Protein AF-A0A967QMT5-F1 (afdb_monomer_lite)

Sequence (184 aa):
MEERAAMAARLGLSAEMVEELREAVLNERARINAEPPLGTRKSAKTHPMVGVLMPDAAKEAWQALADRVHMDPRALLRGAIHEYLLDRVEPERLDDRWVVGGYVYHKPKTSGSRGRNKHLRNGNFWTAVSRGARDALNARAEGKGITRHTLLIGLMNDVLSGRRVVRRPITRWAMYADSRRYLS

Structure (mmCIF, N/CA/C/O backbone):
data_AF-A0A967QMT5-F1
#
_entry.id   AF-A0A967QMT5-F1
#
loop_
_atom_site.group_PDB
_atom_site.id
_atom_site.type_symbol
_atom_site.label_atom_id
_atom_site.label_alt_id
_atom_site.label_comp_id
_atom_site.label_asym_id
_atom_site.label_entity_id
_atom_site.label_seq_id
_atom_site.pdbx_PDB_ins_code
_atom_site.Cartn_x
_atom_site.Cartn_y
_atom_site.Cartn_z
_atom_site.occupancy
_atom_site.B_iso_or_equiv
_atom_site.auth_seq_id
_atom_site.auth_comp_id
_atom_site.auth_asym_id
_atom_site.auth_atom_id
_atom_site.pdbx_PDB_model_num
ATOM 1 N N . MET A 1 1 ? 7.416 -32.780 -20.725 1.00 50.94 1 MET A N 1
ATOM 2 C CA . MET A 1 1 ? 6.183 -32.955 -21.529 1.00 50.94 1 MET A CA 1
ATOM 3 C C . MET A 1 1 ? 5.045 -33.565 -20.71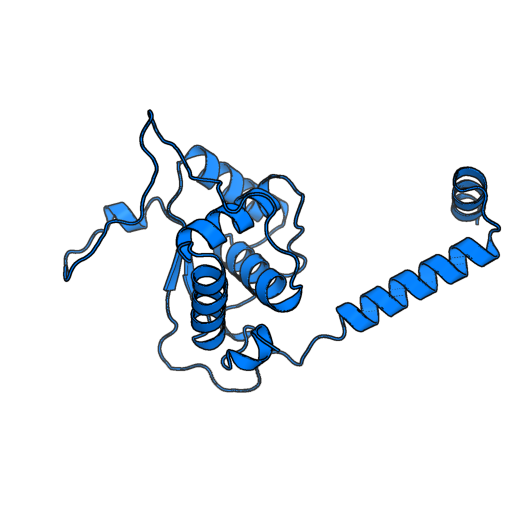4 1.00 50.94 1 MET A C 1
ATOM 5 O O . MET A 1 1 ? 3.913 -33.152 -20.919 1.00 50.94 1 MET A O 1
ATOM 9 N N . GLU A 1 2 ? 5.322 -34.453 -19.752 1.00 54.03 2 GLU A N 1
ATOM 10 C CA . GLU A 1 2 ? 4.294 -35.110 -18.916 1.00 54.03 2 GLU A CA 1
ATOM 11 C C . GLU A 1 2 ? 3.427 -34.151 -18.077 1.00 54.03 2 GLU A C 1
ATOM 13 O O . GLU A 1 2 ? 2.211 -34.314 -18.041 1.00 54.03 2 GLU A O 1
ATOM 18 N N . GLU A 1 3 ? 3.994 -33.082 -17.503 1.00 63.72 3 GLU A N 1
ATOM 19 C CA . GLU A 1 3 ? 3.214 -32.063 -16.767 1.00 63.72 3 GLU A CA 1
ATOM 20 C C . GLU A 1 3 ? 2.146 -31.358 -17.627 1.00 63.72 3 GLU A C 1
ATOM 22 O O . GLU A 1 3 ? 1.109 -30.937 -17.115 1.00 63.72 3 GLU A O 1
ATOM 27 N N . ARG A 1 4 ? 2.376 -31.234 -18.942 1.00 59.94 4 ARG A N 1
ATOM 28 C CA . ARG A 1 4 ? 1.497 -30.481 -19.856 1.00 59.94 4 ARG A CA 1
ATOM 29 C C . ARG A 1 4 ? 0.280 -31.297 -20.267 1.00 59.94 4 ARG A C 1
ATOM 31 O O . ARG A 1 4 ? -0.837 -30.792 -20.225 1.00 59.94 4 ARG A O 1
ATOM 38 N N . ALA A 1 5 ? 0.496 -32.570 -20.593 1.00 61.03 5 ALA A N 1
ATOM 39 C CA . ALA A 1 5 ? -0.581 -33.507 -20.895 1.00 61.03 5 ALA A CA 1
ATOM 40 C C . ALA A 1 5 ? -1.476 -33.740 -19.666 1.00 61.03 5 ALA A C 1
ATOM 42 O O . ALA A 1 5 ? -2.697 -33.770 -19.791 1.00 61.03 5 ALA A O 1
ATOM 43 N N . ALA A 1 6 ? -0.880 -33.805 -18.469 1.00 68.31 6 ALA A N 1
ATOM 44 C CA . ALA A 1 6 ? -1.620 -33.921 -17.217 1.00 68.31 6 ALA A CA 1
ATOM 45 C C . ALA A 1 6 ? -2.486 -32.680 -16.926 1.00 68.31 6 ALA A C 1
ATOM 47 O O . ALA A 1 6 ? -3.644 -32.812 -16.534 1.00 68.31 6 ALA A O 1
ATOM 48 N N . MET A 1 7 ? -1.958 -31.471 -17.152 1.00 60.00 7 MET A N 1
ATOM 49 C CA . MET A 1 7 ? -2.708 -30.222 -16.968 1.00 60.00 7 MET A CA 1
ATOM 50 C C . MET A 1 7 ? -3.841 -30.064 -17.994 1.00 60.00 7 MET A C 1
ATOM 52 O O . MET A 1 7 ? -4.943 -29.668 -17.620 1.00 60.00 7 MET A O 1
ATOM 56 N N . ALA A 1 8 ? -3.590 -30.423 -19.255 1.00 63.62 8 ALA A N 1
ATOM 57 C CA . ALA A 1 8 ? -4.582 -30.422 -20.328 1.00 63.62 8 ALA A CA 1
ATOM 58 C C . ALA A 1 8 ? -5.738 -31.393 -20.036 1.00 63.62 8 ALA A C 1
ATOM 60 O O . ALA A 1 8 ? -6.902 -30.990 -20.040 1.00 63.62 8 ALA A O 1
ATOM 61 N N . ALA A 1 9 ? -5.417 -32.631 -19.643 1.00 68.94 9 ALA A N 1
ATOM 62 C CA . ALA A 1 9 ? -6.404 -33.636 -19.251 1.00 68.94 9 ALA A CA 1
ATOM 63 C C . ALA A 1 9 ? -7.243 -33.195 -18.039 1.00 68.94 9 ALA A C 1
ATOM 65 O O . ALA A 1 9 ? -8.453 -33.407 -18.013 1.00 68.94 9 ALA A O 1
ATOM 66 N N . ARG A 1 10 ? -6.629 -32.524 -17.055 1.00 72.31 10 ARG A N 1
ATOM 67 C CA . ARG A 1 10 ? -7.329 -32.031 -15.856 1.00 72.31 10 ARG A CA 1
ATOM 68 C C . ARG A 1 10 ? -8.295 -30.878 -16.143 1.00 72.31 10 ARG A C 1
ATOM 70 O O . ARG A 1 10 ? -9.221 -30.661 -15.370 1.00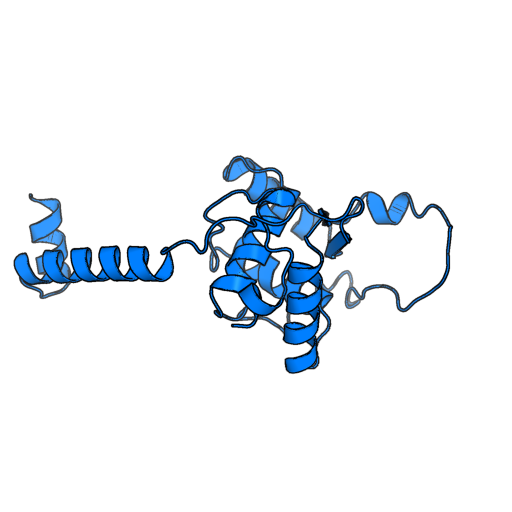 72.31 10 ARG A O 1
ATOM 77 N N . LEU A 1 11 ? -8.054 -30.124 -17.213 1.00 70.56 11 LEU A N 1
ATOM 78 C CA . LEU A 1 11 ? -8.866 -28.976 -17.622 1.00 70.56 11 LEU A CA 1
ATOM 79 C C . LEU A 1 11 ? -9.839 -29.308 -18.764 1.00 70.56 11 LEU A C 1
ATOM 81 O O . LEU A 1 11 ? -10.624 -28.446 -19.145 1.00 70.56 11 LEU A O 1
ATOM 85 N N . GLY A 1 12 ? -9.804 -30.535 -19.301 1.00 80.12 12 GLY A N 1
ATOM 86 C CA . GLY A 1 12 ? -10.610 -30.932 -20.459 1.00 80.12 12 GLY A CA 1
ATOM 87 C C . GLY A 1 12 ? -10.220 -30.205 -21.750 1.00 80.12 12 GLY A C 1
ATOM 88 O O . GLY A 1 12 ? -11.055 -30.033 -22.631 1.00 80.12 12 GLY A O 1
ATOM 89 N N . LEU A 1 13 ? -8.971 -29.743 -21.847 1.00 78.81 13 LEU A N 1
ATOM 90 C CA . LEU A 1 13 ? -8.455 -28.967 -22.975 1.00 78.81 13 LEU A CA 1
ATOM 91 C C . LEU A 1 13 ? -7.445 -29.791 -23.775 1.00 78.81 13 LEU A C 1
ATOM 93 O O . LEU A 1 13 ? -6.816 -30.707 -23.243 1.00 78.81 13 LEU A O 1
ATOM 97 N N . SER A 1 14 ? -7.255 -29.451 -25.050 1.00 80.62 14 SER A N 1
ATOM 98 C CA . SER A 1 14 ? -6.147 -30.002 -25.832 1.00 80.62 14 SER A CA 1
ATOM 99 C C . SER A 1 14 ? -4.812 -29.411 -25.358 1.00 80.62 14 SER A C 1
ATOM 101 O O . SER A 1 14 ? -4.757 -28.310 -24.804 1.00 80.62 14 SER A O 1
ATOM 103 N N . ALA A 1 15 ? -3.711 -30.136 -25.573 1.00 74.56 15 ALA A N 1
ATOM 104 C CA . ALA A 1 15 ? -2.377 -29.652 -25.208 1.00 74.56 15 ALA A CA 1
ATOM 105 C C . ALA A 1 15 ? -2.006 -28.349 -25.944 1.00 74.56 15 ALA A C 1
ATOM 107 O O . ALA A 1 15 ? -1.354 -27.489 -25.356 1.00 74.56 15 ALA A O 1
ATOM 108 N N . GLU A 1 16 ? -2.473 -28.180 -27.185 1.00 77.69 16 GLU A N 1
ATOM 109 C CA . GLU A 1 16 ? -2.312 -26.945 -27.964 1.00 77.69 16 GLU A CA 1
ATOM 110 C C . GLU A 1 16 ? -3.080 -25.770 -27.344 1.00 77.69 16 GLU A C 1
ATOM 112 O O . GLU A 1 16 ? -2.499 -24.707 -27.148 1.00 77.69 16 GLU A O 1
ATOM 117 N N . MET A 1 17 ? -4.334 -25.968 -26.913 1.00 72.75 17 MET A N 1
ATOM 118 C CA . MET A 1 17 ? -5.112 -24.912 -26.245 1.00 72.75 17 MET A CA 1
ATOM 119 C C . MET A 1 17 ? -4.487 -24.466 -24.919 1.00 72.75 17 MET A C 1
ATOM 121 O O . MET A 1 17 ? -4.613 -23.305 -24.535 1.00 72.75 17 MET A O 1
ATOM 125 N N . VAL A 1 18 ? -3.819 -25.371 -24.195 1.00 75.38 18 VAL A N 1
ATOM 126 C CA . VAL A 1 18 ? -3.099 -25.010 -22.964 1.00 75.38 18 VAL A CA 1
ATOM 127 C C . VAL A 1 18 ? -1.897 -24.115 -23.267 1.00 75.38 18 VAL A C 1
ATOM 129 O O . VAL A 1 18 ? -1.633 -23.198 -22.488 1.00 75.38 18 VAL A O 1
ATOM 132 N N . GLU A 1 19 ? -1.192 -24.338 -24.378 1.00 75.62 19 GLU A N 1
ATOM 133 C CA . GLU A 1 19 ? -0.100 -23.454 -24.802 1.00 75.62 19 GLU A CA 1
ATOM 134 C C . GLU A 1 19 ? -0.625 -22.105 -25.293 1.00 75.62 19 GLU A C 1
ATOM 136 O O . GLU A 1 19 ? -0.125 -21.081 -24.838 1.00 75.62 19 GLU A O 1
ATOM 141 N N . GLU A 1 20 ? -1.693 -22.074 -26.093 1.00 75.81 20 GLU A N 1
ATOM 142 C CA . GLU A 1 20 ? -2.330 -20.814 -26.505 1.00 75.81 20 GLU A CA 1
ATOM 143 C C . GLU A 1 20 ? -2.825 -20.005 -25.301 1.00 75.81 20 GLU A C 1
ATOM 145 O O . GLU A 1 20 ? -2.585 -18.803 -25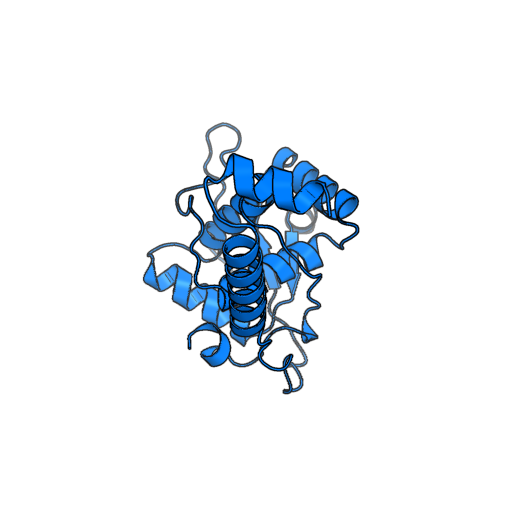.216 1.00 75.81 20 GLU A O 1
ATOM 150 N N . LEU A 1 21 ? -3.462 -20.650 -24.317 1.00 72.56 21 LEU A N 1
ATOM 151 C CA . LEU A 1 21 ? -3.880 -19.994 -23.076 1.00 72.56 21 LEU A CA 1
ATOM 152 C C . LEU A 1 21 ? -2.687 -19.512 -22.260 1.00 72.56 21 LEU A C 1
ATOM 154 O O . LEU A 1 21 ? -2.743 -18.438 -21.666 1.00 72.56 21 LEU A O 1
ATOM 158 N N . ARG A 1 22 ? -1.601 -20.283 -22.206 1.00 75.25 22 ARG A N 1
ATOM 159 C CA . ARG A 1 22 ? -0.385 -19.885 -21.497 1.00 75.25 22 ARG A CA 1
ATOM 160 C C . ARG A 1 22 ? 0.263 -18.684 -22.168 1.00 75.25 22 ARG A C 1
ATOM 162 O O . ARG A 1 22 ? 0.663 -17.759 -21.468 1.00 75.25 22 ARG A O 1
ATOM 169 N N . GLU A 1 23 ? 0.351 -18.685 -23.489 1.00 73.50 23 GLU A N 1
ATOM 170 C CA . GLU A 1 23 ? 0.921 -17.607 -24.285 1.00 73.50 23 GLU A CA 1
ATOM 171 C C . GLU A 1 23 ? 0.030 -16.363 -24.238 1.00 73.50 23 GLU A C 1
ATOM 173 O O . GLU A 1 23 ? 0.533 -15.268 -24.010 1.00 73.50 23 GLU A O 1
ATOM 178 N N . ALA A 1 24 ? -1.294 -16.520 -24.289 1.00 70.44 24 ALA A N 1
ATOM 179 C CA . ALA A 1 24 ? -2.257 -15.449 -24.059 1.00 70.44 24 ALA A CA 1
ATOM 180 C C . ALA A 1 24 ? -2.158 -14.890 -22.635 1.00 70.44 24 ALA A C 1
ATOM 182 O O . ALA A 1 24 ? -2.151 -13.679 -22.461 1.00 70.44 24 ALA A O 1
ATOM 183 N N . VAL A 1 25 ? -2.004 -15.731 -21.608 1.00 68.31 25 VAL A N 1
ATOM 184 C CA . VAL A 1 25 ? -1.788 -15.285 -20.222 1.00 68.31 25 VAL A CA 1
ATOM 185 C C . VAL A 1 25 ? -0.431 -14.606 -20.068 1.00 68.31 25 VAL A C 1
ATOM 187 O O . VAL A 1 25 ? -0.334 -13.633 -19.328 1.00 68.31 25 VAL A O 1
ATOM 190 N N . LEU A 1 26 ? 0.623 -15.079 -20.733 1.00 66.56 26 LEU A N 1
ATOM 191 C CA . LEU A 1 26 ? 1.946 -14.452 -20.715 1.00 66.56 26 LEU A CA 1
ATOM 192 C C . LEU A 1 26 ? 1.951 -13.123 -21.465 1.00 66.56 26 LEU A C 1
ATOM 194 O O . LEU A 1 26 ? 2.535 -12.174 -20.956 1.00 66.56 26 LEU A O 1
ATOM 198 N N . ASN A 1 27 ? 1.265 -13.028 -22.601 1.00 60.09 27 ASN A N 1
ATOM 199 C CA . ASN A 1 27 ? 1.109 -11.807 -23.386 1.00 60.09 27 ASN A CA 1
ATOM 200 C C . ASN A 1 27 ? 0.193 -10.808 -22.689 1.00 60.09 27 ASN A C 1
ATOM 202 O O . ASN A 1 27 ? 0.521 -9.630 -22.627 1.00 60.09 27 ASN A O 1
ATOM 206 N N . GLU A 1 28 ? -0.900 -11.259 -22.081 1.00 50.38 28 GLU A N 1
ATOM 207 C CA . GLU A 1 28 ? -1.769 -10.419 -21.261 1.00 50.38 28 GLU A CA 1
ATOM 208 C C . GLU A 1 28 ? -1.021 -9.956 -20.010 1.00 50.38 28 GLU A C 1
ATOM 210 O O . GLU A 1 28 ? -1.052 -8.777 -19.671 1.00 50.38 28 GLU A O 1
ATOM 215 N N . ARG A 1 29 ? -0.233 -10.833 -19.375 1.00 51.62 29 ARG A N 1
ATOM 216 C CA . ARG A 1 29 ? 0.704 -10.438 -18.316 1.00 51.62 29 ARG A CA 1
ATOM 217 C C . ARG A 1 29 ? 1.762 -9.480 -18.836 1.00 51.62 29 ARG A C 1
ATOM 219 O O . ARG A 1 29 ? 2.093 -8.572 -18.101 1.00 51.62 29 ARG A O 1
ATOM 226 N N . ALA A 1 30 ? 2.302 -9.637 -20.036 1.00 52.59 30 ALA A N 1
ATOM 227 C CA . ALA A 1 30 ? 3.302 -8.734 -20.605 1.00 52.59 30 ALA A CA 1
ATOM 228 C C . ALA A 1 30 ? 2.696 -7.391 -21.029 1.00 52.59 30 ALA A C 1
ATOM 230 O O . ALA A 1 30 ? 3.388 -6.384 -20.989 1.00 52.59 30 ALA A O 1
ATOM 231 N N . ARG A 1 31 ? 1.406 -7.359 -21.378 1.00 55.06 31 ARG A N 1
ATOM 232 C CA . ARG A 1 31 ? 0.628 -6.159 -21.701 1.00 55.06 31 ARG A CA 1
ATOM 233 C C . ARG A 1 31 ? 0.216 -5.402 -20.441 1.00 55.06 31 ARG A C 1
ATOM 235 O O . ARG A 1 31 ? 0.373 -4.190 -20.379 1.00 55.06 31 ARG A O 1
ATOM 242 N N . ILE A 1 32 ? -0.250 -6.112 -19.414 1.00 49.62 32 ILE A N 1
ATOM 243 C CA . ILE A 1 32 ? -0.548 -5.558 -18.083 1.00 49.62 32 ILE A CA 1
ATOM 244 C C . ILE A 1 32 ? 0.752 -5.142 -17.374 1.00 49.62 32 ILE A C 1
ATOM 246 O O . ILE A 1 32 ? 0.809 -4.091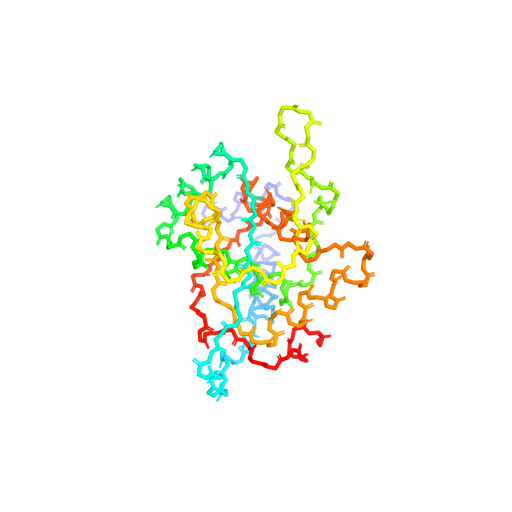 -16.743 1.00 49.62 32 ILE A O 1
ATOM 250 N N . ASN A 1 33 ? 1.821 -5.931 -17.519 1.00 43.41 33 ASN A N 1
ATOM 251 C CA . ASN A 1 33 ? 3.178 -5.604 -17.075 1.00 43.41 33 ASN A CA 1
ATOM 252 C C . ASN A 1 33 ? 3.978 -4.874 -18.165 1.00 43.41 33 ASN A C 1
ATOM 254 O O . ASN A 1 33 ? 5.209 -4.887 -18.092 1.00 43.41 33 ASN A O 1
ATOM 258 N N . ALA A 1 34 ? 3.338 -4.252 -19.166 1.00 46.78 34 ALA A N 1
ATOM 259 C CA . ALA A 1 34 ? 4.023 -3.308 -20.040 1.00 46.78 34 ALA A CA 1
ATOM 260 C C . ALA A 1 34 ? 4.313 -2.099 -19.156 1.00 46.78 34 ALA A C 1
ATOM 262 O O . ALA A 1 34 ? 3.512 -1.173 -19.042 1.00 46.78 34 ALA A O 1
ATOM 263 N N . GLU A 1 35 ? 5.402 -2.216 -18.397 1.00 47.28 35 GLU A N 1
ATOM 264 C CA . GLU A 1 35 ? 5.744 -1.329 -17.306 1.00 47.28 35 GLU A CA 1
ATOM 265 C C . GLU A 1 35 ? 5.789 0.083 -17.875 1.00 47.28 35 GLU A C 1
ATOM 267 O O . GLU A 1 35 ? 6.624 0.367 -18.742 1.00 47.28 35 GLU A O 1
ATOM 272 N N . PRO A 1 36 ? 4.915 0.999 -17.421 1.00 48.53 36 PRO A N 1
ATOM 273 C CA . PRO A 1 36 ? 5.150 2.387 -17.735 1.00 48.53 36 PRO A CA 1
ATOM 274 C C . PRO A 1 36 ? 6.569 2.710 -17.213 1.00 48.53 36 PRO A C 1
ATOM 276 O O . PRO A 1 36 ? 6.985 2.176 -16.176 1.00 48.53 36 PRO A O 1
ATOM 279 N N . PRO A 1 37 ? 7.360 3.517 -17.937 1.00 50.31 37 PRO A N 1
ATOM 280 C CA . PRO A 1 37 ? 8.764 3.714 -17.602 1.00 50.31 37 PRO A CA 1
ATOM 281 C C . PRO A 1 37 ? 8.874 4.339 -16.214 1.00 50.31 37 PRO A C 1
ATOM 283 O O . PRO A 1 37 ? 8.304 5.411 -16.011 1.00 50.31 37 PRO A O 1
ATOM 286 N N . LEU A 1 38 ? 9.605 3.688 -15.297 1.00 55.25 38 LEU A N 1
ATOM 287 C CA . LEU A 1 38 ? 9.883 4.161 -13.934 1.00 55.25 38 LEU A CA 1
ATOM 288 C C . LEU A 1 38 ? 10.193 5.668 -13.926 1.00 55.25 38 LEU A C 1
ATOM 290 O O . LEU A 1 38 ? 10.876 6.178 -14.814 1.00 55.25 38 LEU A O 1
ATOM 294 N N . GLY A 1 39 ? 9.648 6.389 -12.940 1.00 54.91 39 GLY A N 1
ATOM 295 C CA . GLY A 1 39 ? 9.563 7.855 -12.935 1.00 54.91 39 GLY A CA 1
ATOM 296 C C . GLY A 1 39 ? 10.816 8.589 -13.444 1.00 54.91 39 GLY A C 1
ATOM 297 O O . GLY A 1 39 ? 11.859 8.579 -12.805 1.00 54.91 39 GLY A O 1
ATOM 298 N N . THR A 1 40 ? 10.684 9.304 -14.566 1.00 48.00 40 THR A N 1
ATOM 299 C CA . THR A 1 40 ? 11.774 10.047 -15.233 1.00 48.00 40 THR A CA 1
ATOM 300 C C . THR A 1 40 ? 11.971 11.481 -14.727 1.00 48.00 40 THR A C 1
ATOM 302 O O . THR A 1 40 ? 12.891 12.175 -15.158 1.00 48.00 40 THR A O 1
ATOM 305 N N . ARG A 1 41 ? 11.132 11.969 -13.803 1.00 51.00 41 ARG A N 1
ATOM 306 C CA . ARG A 1 41 ? 11.256 13.324 -13.237 1.00 51.00 41 ARG A CA 1
ATOM 307 C C . ARG A 1 41 ? 11.874 13.280 -11.844 1.00 51.00 41 ARG A C 1
ATOM 309 O O . ARG A 1 41 ? 11.316 12.655 -10.944 1.00 51.00 41 ARG A O 1
ATOM 316 N N . LYS A 1 42 ? 12.999 13.995 -11.677 1.00 43.94 42 LYS A N 1
ATOM 317 C CA . LYS A 1 42 ? 13.678 14.233 -10.390 1.00 43.94 42 LYS A CA 1
ATOM 318 C C . LYS A 1 42 ? 12.639 14.545 -9.312 1.00 43.94 42 LYS A C 1
ATOM 320 O O . LYS A 1 42 ? 11.861 15.490 -9.455 1.00 43.94 42 LYS A O 1
ATOM 325 N N . SER A 1 43 ? 12.607 13.734 -8.257 1.00 47.75 43 SER A N 1
ATOM 326 C CA . SER A 1 43 ? 11.675 13.961 -7.158 1.00 47.75 43 SER A CA 1
ATOM 327 C C . SER A 1 43 ? 12.008 15.284 -6.447 1.00 47.75 43 SER A C 1
ATOM 329 O O . SER A 1 43 ? 13.149 15.755 -6.453 1.00 47.75 43 SER A O 1
ATOM 331 N N . ALA A 1 44 ? 10.998 15.897 -5.831 1.00 55.47 44 ALA A N 1
ATOM 332 C CA . ALA A 1 44 ? 11.197 17.043 -4.955 1.00 55.47 44 ALA A CA 1
ATOM 333 C C . ALA A 1 44 ? 12.160 16.691 -3.800 1.00 55.47 44 ALA A C 1
ATOM 335 O O . ALA A 1 44 ? 12.133 15.575 -3.285 1.00 55.47 44 ALA A O 1
ATOM 336 N N . LYS A 1 45 ? 12.951 17.669 -3.322 1.00 57.94 45 LYS A N 1
ATOM 337 C CA . LYS A 1 45 ? 13.883 17.500 -2.180 1.00 57.94 45 LYS A CA 1
ATOM 338 C C . LYS A 1 45 ? 13.210 16.925 -0.918 1.00 57.94 45 LYS A C 1
ATOM 340 O O . LYS A 1 45 ? 13.892 16.369 -0.062 1.00 57.94 45 LYS A O 1
ATOM 345 N N . THR A 1 46 ? 11.886 17.041 -0.800 1.00 67.25 46 THR A N 1
ATOM 346 C CA . THR A 1 46 ? 11.082 16.484 0.290 1.00 67.25 46 THR A CA 1
ATOM 347 C C . THR A 1 46 ? 9.978 15.570 -0.248 1.00 67.25 46 THR A C 1
ATOM 349 O O . THR A 1 46 ? 9.148 15.960 -1.069 1.00 67.25 46 THR A O 1
ATOM 352 N N . HIS A 1 47 ? 9.953 14.332 0.248 1.00 75.75 47 HIS A N 1
ATOM 353 C CA . HIS A 1 47 ? 8.902 13.363 -0.048 1.00 75.75 47 HIS A CA 1
ATOM 354 C C . HIS A 1 47 ? 7.829 13.386 1.044 1.00 75.75 47 HIS A C 1
ATOM 356 O O . HIS A 1 47 ? 8.178 13.347 2.228 1.00 75.75 47 HIS A O 1
ATOM 362 N N . PRO A 1 48 ? 6.530 13.412 0.695 1.00 82.81 48 PRO A N 1
ATOM 363 C CA . PRO A 1 48 ? 5.490 13.230 1.690 1.00 82.81 48 PRO A CA 1
ATOM 364 C C . PRO A 1 48 ? 5.560 11.836 2.323 1.00 82.81 48 PRO A C 1
ATOM 366 O O . PRO A 1 48 ? 5.771 10.829 1.646 1.00 82.81 48 PRO A O 1
ATOM 369 N N . MET A 1 49 ? 5.314 11.790 3.630 1.00 84.12 49 MET A N 1
ATOM 370 C CA . MET A 1 49 ? 5.148 10.544 4.370 1.00 84.12 49 MET A CA 1
ATOM 371 C C . MET A 1 49 ? 3.677 10.130 4.354 1.00 84.12 49 MET A C 1
ATOM 373 O O . MET A 1 49 ? 2.791 10.918 4.699 1.00 84.12 49 MET A O 1
ATOM 377 N N . VAL A 1 50 ? 3.422 8.880 3.992 1.00 83.81 50 VAL A N 1
ATOM 378 C CA . VAL A 1 50 ? 2.133 8.213 4.196 1.00 83.81 50 VAL A CA 1
ATOM 379 C C . VAL A 1 50 ? 2.352 7.032 5.121 1.00 83.81 50 VAL A C 1
ATOM 381 O O . VAL A 1 50 ? 3.439 6.463 5.157 1.00 83.81 50 VAL A O 1
ATOM 384 N N . GLY A 1 51 ? 1.350 6.687 5.911 1.00 78.75 51 GLY A N 1
ATOM 385 C CA . GLY A 1 51 ? 1.499 5.601 6.855 1.00 78.75 51 GLY A CA 1
ATOM 386 C C . GLY A 1 51 ? 0.177 5.124 7.402 1.00 78.75 51 GLY A C 1
ATOM 387 O O . GLY A 1 51 ? -0.834 5.840 7.371 1.00 78.75 51 GLY A O 1
ATOM 388 N N . VAL A 1 52 ? 0.236 3.897 7.893 1.00 78.50 52 VAL A N 1
ATOM 389 C CA . VAL A 1 52 ? -0.854 3.226 8.579 1.00 78.50 52 VAL A CA 1
ATOM 390 C C . VAL A 1 52 ? -0.454 3.077 10.029 1.00 78.50 52 VAL A C 1
ATOM 392 O O . VAL A 1 52 ? 0.697 2.795 10.369 1.00 78.50 52 VAL A O 1
ATOM 395 N N . LEU A 1 53 ? -1.435 3.340 10.867 1.00 76.69 53 LEU A N 1
ATOM 396 C CA . LEU A 1 53 ? -1.360 3.116 12.284 1.00 76.69 53 LEU A CA 1
ATOM 397 C C . LEU A 1 53 ? -2.021 1.764 12.521 1.00 76.69 53 LEU A C 1
ATOM 399 O O . LEU A 1 53 ? -3.074 1.506 11.934 1.00 76.69 53 LEU A O 1
ATOM 403 N N . MET A 1 54 ? -1.382 0.896 13.294 1.00 77.50 54 MET A N 1
ATOM 404 C CA . MET A 1 54 ? -1.802 -0.500 13.382 1.00 77.50 54 MET A CA 1
ATOM 405 C C . MET A 1 54 ? -1.581 -1.086 14.778 1.00 77.50 54 MET A C 1
ATOM 407 O O . MET A 1 54 ? -0.701 -0.607 15.494 1.00 77.50 54 MET A O 1
ATOM 411 N N . PRO A 1 55 ? -2.360 -2.115 15.157 1.00 76.94 55 PRO A N 1
ATOM 412 C CA . PRO A 1 55 ? -2.109 -2.910 16.355 1.00 76.94 55 PRO A CA 1
ATOM 413 C C . PRO A 1 55 ? -0.784 -3.672 16.252 1.00 76.94 55 PRO A C 1
ATOM 415 O O . PRO A 1 55 ? -0.351 -4.015 15.148 1.00 76.94 55 PRO A O 1
ATOM 418 N N . ASP A 1 56 ? -0.191 -4.018 17.396 1.00 78.19 56 ASP A N 1
ATOM 419 C CA . ASP A 1 56 ? 1.090 -4.736 17.441 1.00 78.19 56 ASP A CA 1
ATOM 420 C C . ASP A 1 56 ? 1.031 -6.085 16.708 1.00 78.19 56 ASP A C 1
ATOM 422 O O . ASP A 1 56 ? 1.913 -6.374 15.909 1.00 78.19 56 ASP A O 1
ATOM 426 N N . ALA A 1 57 ? -0.064 -6.842 16.836 1.00 80.38 57 ALA A N 1
ATOM 427 C CA . ALA A 1 57 ? -0.237 -8.103 16.107 1.00 80.38 57 ALA A CA 1
ATOM 428 C C . ALA A 1 57 ? -0.193 -7.926 14.573 1.00 80.38 57 ALA A C 1
ATOM 430 O O . ALA A 1 57 ? 0.446 -8.701 13.862 1.00 80.38 57 ALA A O 1
ATOM 431 N N . ALA A 1 58 ? -0.833 -6.878 14.042 1.00 82.19 58 ALA A N 1
ATOM 432 C CA . ALA A 1 58 ? -0.802 -6.585 12.606 1.00 82.19 58 ALA A CA 1
ATOM 433 C C . ALA A 1 58 ? 0.584 -6.098 12.157 1.00 82.19 58 ALA A C 1
ATOM 435 O O . ALA A 1 58 ? 1.032 -6.400 11.050 1.00 82.19 58 ALA A O 1
ATOM 436 N N . LYS A 1 59 ? 1.280 -5.364 13.029 1.00 82.19 59 LYS A N 1
ATOM 437 C CA . LYS A 1 59 ? 2.650 -4.904 12.803 1.00 82.19 59 LYS A CA 1
ATOM 438 C C . LYS A 1 59 ? 3.627 -6.072 12.736 1.00 82.19 59 LYS A C 1
ATOM 440 O O . LYS A 1 59 ? 4.437 -6.118 11.814 1.00 82.19 59 LYS A O 1
ATOM 445 N N . GLU A 1 60 ? 3.545 -6.995 13.686 1.00 86.56 60 GLU A N 1
ATOM 446 C CA . GLU A 1 60 ? 4.353 -8.213 13.725 1.00 86.56 60 GLU A CA 1
ATOM 447 C C . GLU A 1 60 ? 4.090 -9.077 12.496 1.00 86.56 60 GLU A C 1
ATOM 449 O O . GLU A 1 60 ? 5.036 -9.487 11.830 1.00 86.56 60 GLU A O 1
ATOM 454 N N . ALA A 1 61 ? 2.822 -9.257 12.113 1.00 88.31 61 ALA A N 1
ATOM 455 C CA . ALA A 1 61 ? 2.462 -9.971 10.891 1.00 88.31 61 ALA A CA 1
ATOM 456 C C . ALA A 1 61 ? 3.029 -9.299 9.629 1.00 88.31 61 ALA A C 1
ATOM 458 O O . ALA A 1 61 ? 3.536 -9.979 8.735 1.00 88.31 61 ALA A O 1
ATOM 459 N N . TRP A 1 62 ? 2.985 -7.964 9.555 1.00 90.31 62 TRP A N 1
ATOM 460 C CA . TRP A 1 62 ? 3.556 -7.217 8.433 1.00 90.31 62 TRP A CA 1
ATOM 461 C C . TRP A 1 62 ? 5.073 -7.353 8.369 1.00 90.31 62 TRP A C 1
ATOM 463 O O . TRP A 1 62 ? 5.626 -7.562 7.291 1.00 90.31 62 TRP A O 1
ATOM 473 N N . GLN A 1 63 ? 5.742 -7.254 9.519 1.00 90.94 63 GLN A N 1
ATOM 474 C CA . GLN A 1 63 ? 7.184 -7.429 9.618 1.00 90.94 63 GLN A CA 1
ATOM 475 C C . GLN A 1 63 ? 7.591 -8.852 9.217 1.00 90.94 63 GLN A C 1
ATOM 477 O O . GLN A 1 63 ? 8.429 -9.010 8.339 1.00 90.94 63 GLN A O 1
ATOM 482 N N . ALA A 1 64 ? 6.932 -9.874 9.765 1.00 89.50 64 ALA A N 1
ATOM 483 C CA . ALA A 1 64 ? 7.195 -11.271 9.433 1.00 89.50 64 ALA A CA 1
ATOM 484 C C . ALA A 1 64 ? 6.947 -11.572 7.946 1.00 89.50 64 ALA A C 1
ATOM 486 O O . ALA A 1 64 ? 7.695 -12.326 7.322 1.00 89.50 64 ALA A O 1
ATOM 487 N N . LEU A 1 65 ? 5.913 -10.969 7.347 1.00 90.19 65 LEU A N 1
ATOM 488 C CA . LEU A 1 65 ? 5.696 -11.057 5.906 1.00 90.19 65 LEU A CA 1
ATOM 489 C C . LEU A 1 65 ? 6.855 -10.420 5.137 1.00 90.19 65 LEU A C 1
ATOM 491 O O . LEU A 1 65 ? 7.370 -11.060 4.226 1.00 90.19 65 LEU A O 1
ATOM 495 N N . ALA A 1 66 ? 7.259 -9.203 5.501 1.00 89.94 66 ALA A N 1
ATOM 496 C CA . ALA A 1 66 ? 8.364 -8.493 4.867 1.00 89.94 66 ALA A CA 1
ATOM 497 C C . ALA A 1 66 ? 9.675 -9.293 4.940 1.00 89.94 66 ALA A C 1
ATOM 499 O O . ALA A 1 66 ? 10.350 -9.443 3.922 1.00 89.94 66 ALA A O 1
ATOM 500 N N . ASP A 1 67 ? 9.974 -9.886 6.096 1.00 90.19 67 ASP A N 1
ATOM 501 C CA . ASP A 1 67 ? 11.158 -10.723 6.305 1.00 90.19 67 ASP A CA 1
ATOM 502 C C . ASP A 1 67 ? 11.107 -11.989 5.436 1.00 90.19 67 ASP A C 1
ATOM 504 O O . ASP A 1 67 ? 12.080 -12.314 4.755 1.00 90.19 67 ASP A O 1
ATOM 508 N N . ARG A 1 68 ? 9.946 -12.658 5.379 1.00 88.94 68 ARG A N 1
ATOM 509 C CA . ARG A 1 68 ? 9.713 -13.850 4.542 1.00 88.94 68 ARG A CA 1
ATOM 510 C C . ARG A 1 68 ? 9.873 -13.574 3.048 1.00 88.94 68 ARG A C 1
ATOM 512 O O . ARG A 1 68 ? 10.309 -14.457 2.319 1.00 88.94 68 ARG A O 1
ATOM 519 N N . VAL A 1 69 ? 9.503 -12.380 2.584 1.00 85.06 69 VAL A N 1
ATOM 520 C CA . VAL A 1 69 ? 9.683 -11.977 1.176 1.00 85.06 69 VAL A CA 1
ATOM 521 C C . VAL A 1 69 ? 10.987 -11.209 0.940 1.00 85.06 69 VAL A C 1
ATOM 523 O O . VAL A 1 69 ? 11.190 -10.677 -0.149 1.00 85.06 69 VAL A O 1
ATOM 526 N N . HIS A 1 70 ? 11.870 -11.150 1.943 1.00 87.56 70 HIS A N 1
ATOM 527 C CA . HIS A 1 70 ? 13.160 -10.461 1.903 1.00 87.56 70 HIS A CA 1
ATOM 528 C C . HIS A 1 70 ? 13.070 -8.990 1.454 1.00 87.56 70 HIS A C 1
ATOM 530 O O . HIS A 1 70 ? 13.882 -8.509 0.661 1.00 87.56 70 HIS A O 1
ATOM 536 N N . MET A 1 71 ? 12.080 -8.250 1.961 1.00 86.12 71 MET A N 1
ATOM 537 C CA . MET A 1 71 ? 11.881 -6.829 1.660 1.00 86.12 71 MET A CA 1
ATOM 538 C C . MET A 1 71 ? 11.902 -5.963 2.920 1.00 86.12 71 MET A C 1
ATOM 540 O O . MET A 1 71 ? 11.406 -6.347 3.972 1.00 86.12 71 MET A O 1
ATOM 544 N N . ASP A 1 72 ? 12.385 -4.721 2.791 1.00 88.31 72 ASP A N 1
ATOM 545 C CA . ASP A 1 72 ? 12.128 -3.682 3.795 1.00 88.31 72 ASP A CA 1
ATOM 546 C C . ASP A 1 72 ? 10.604 -3.486 3.925 1.00 88.31 72 ASP A C 1
ATOM 548 O O . ASP A 1 72 ? 9.940 -3.227 2.916 1.00 88.31 72 ASP A O 1
ATOM 552 N N . PRO A 1 73 ? 10.012 -3.540 5.129 1.00 88.69 73 PRO A N 1
ATOM 553 C CA . PRO A 1 73 ? 8.563 -3.425 5.315 1.00 88.69 73 PRO A CA 1
ATOM 554 C C . PRO A 1 73 ? 7.998 -2.098 4.790 1.00 88.69 73 PRO A C 1
ATOM 556 O O . PRO A 1 73 ? 6.832 -2.020 4.390 1.00 88.69 73 PRO A O 1
ATOM 559 N N . ARG A 1 74 ? 8.817 -1.034 4.736 1.00 88.94 74 ARG A N 1
ATOM 560 C CA . ARG A 1 74 ? 8.418 0.238 4.113 1.00 88.94 74 ARG A CA 1
ATOM 561 C C . ARG A 1 74 ? 8.470 0.173 2.586 1.00 88.94 74 ARG A C 1
ATOM 563 O O . ARG A 1 74 ? 7.701 0.893 1.946 1.00 88.94 74 ARG A O 1
ATOM 570 N N . ALA A 1 75 ? 9.368 -0.622 2.005 1.00 87.19 75 ALA A N 1
ATOM 571 C CA . ALA A 1 75 ? 9.426 -0.925 0.575 1.00 87.19 75 ALA A CA 1
ATOM 572 C C . ALA A 1 75 ? 8.268 -1.819 0.146 1.00 87.19 75 ALA A C 1
ATOM 574 O O . ALA A 1 75 ? 7.668 -1.539 -0.887 1.00 87.19 75 ALA A O 1
ATOM 575 N N . LEU A 1 76 ? 7.900 -2.796 0.977 1.00 89.62 76 LEU A N 1
ATOM 576 C CA . LEU A 1 76 ? 6.715 -3.624 0.783 1.00 89.62 76 LEU A CA 1
ATOM 577 C C . LEU A 1 76 ? 5.452 -2.755 0.720 1.00 89.62 76 LEU A C 1
ATOM 579 O O . LEU A 1 76 ? 4.675 -2.855 -0.225 1.00 89.62 76 LEU A O 1
ATOM 583 N N . LEU A 1 77 ? 5.297 -1.809 1.657 1.00 90.62 77 LEU A N 1
ATOM 584 C CA . LEU A 1 77 ? 4.164 -0.876 1.644 1.00 90.62 77 LEU A CA 1
ATOM 585 C C . LEU A 1 77 ? 4.174 0.036 0.406 1.00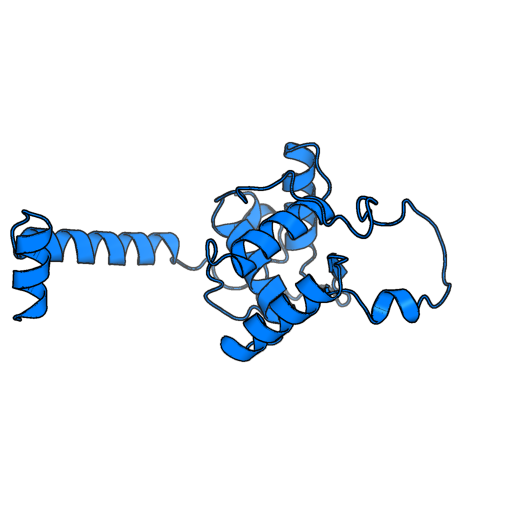 90.62 77 LEU A C 1
ATOM 587 O O . LEU A 1 77 ? 3.125 0.293 -0.178 1.00 90.62 77 LEU A O 1
ATOM 591 N N . ARG A 1 78 ? 5.346 0.526 -0.026 1.00 89.94 78 ARG A N 1
ATOM 592 C CA . ARG A 1 78 ? 5.447 1.309 -1.274 1.00 89.94 78 ARG A CA 1
ATOM 593 C C . ARG A 1 78 ? 5.090 0.478 -2.494 1.00 89.94 78 ARG A C 1
ATOM 595 O O . ARG A 1 78 ? 4.423 1.011 -3.371 1.00 89.94 78 ARG A O 1
ATOM 602 N N . GLY A 1 79 ? 5.520 -0.781 -2.539 1.00 88.94 79 GLY A N 1
ATOM 603 C CA . GLY A 1 79 ? 5.183 -1.726 -3.599 1.00 88.94 79 GLY A CA 1
ATOM 604 C C . GLY A 1 79 ? 3.681 -1.941 -3.679 1.00 88.94 79 GLY A C 1
ATOM 605 O O . GLY A 1 79 ? 3.096 -1.675 -4.722 1.00 88.94 79 GLY A O 1
ATOM 606 N N . ALA A 1 80 ? 3.045 -2.253 -2.548 1.00 90.44 80 ALA A N 1
ATOM 607 C CA . ALA A 1 80 ? 1.595 -2.391 -2.463 1.00 90.44 80 ALA A CA 1
ATOM 608 C C . ALA A 1 80 ? 0.863 -1.133 -2.959 1.00 90.44 80 ALA A C 1
ATOM 610 O O . ALA A 1 80 ? -0.070 -1.234 -3.751 1.00 90.44 80 ALA A O 1
ATOM 611 N N . ILE A 1 81 ? 1.293 0.061 -2.524 1.00 91.19 81 ILE A N 1
ATOM 612 C CA . ILE A 1 81 ? 0.702 1.337 -2.963 1.00 91.19 81 ILE A CA 1
ATOM 613 C C . ILE A 1 81 ? 0.879 1.525 -4.467 1.00 91.19 81 ILE A C 1
ATOM 615 O O . ILE A 1 81 ? -0.060 1.915 -5.153 1.00 91.19 81 ILE A O 1
ATOM 619 N N . HIS A 1 82 ? 2.095 1.314 -4.962 1.00 88.38 82 HIS A N 1
ATOM 620 C CA . HIS A 1 82 ? 2.427 1.540 -6.358 1.00 88.38 82 HIS A CA 1
ATOM 621 C C . HIS A 1 82 ? 1.621 0.613 -7.265 1.00 88.38 82 HIS A C 1
ATOM 623 O O . HIS A 1 82 ? 0.978 1.094 -8.190 1.00 88.38 82 HIS A O 1
ATOM 629 N N . GLU A 1 83 ? 1.585 -0.679 -6.946 1.00 87.81 83 GLU A N 1
ATOM 630 C CA . GLU A 1 83 ? 0.795 -1.666 -7.676 1.00 87.81 83 GLU A CA 1
ATOM 631 C C . GLU A 1 83 ? -0.696 -1.355 -7.605 1.00 87.81 83 GLU A C 1
ATOM 633 O O . GLU A 1 83 ? -1.329 -1.297 -8.644 1.00 87.81 83 GLU A O 1
ATOM 638 N N . TYR A 1 84 ? -1.265 -1.051 -6.434 1.00 89.31 84 TYR A N 1
ATOM 639 C CA . TYR A 1 84 ? -2.682 -0.672 -6.330 1.00 89.31 84 TYR A CA 1
ATOM 640 C C . TYR A 1 84 ? -3.044 0.530 -7.220 1.00 89.31 84 TYR A C 1
ATOM 642 O O . TYR A 1 84 ? -4.083 0.549 -7.892 1.00 89.31 84 TYR A O 1
ATOM 650 N N . LEU A 1 85 ? -2.179 1.545 -7.241 1.00 88.31 85 LEU A N 1
ATOM 651 C CA . LEU A 1 85 ? -2.390 2.725 -8.070 1.00 88.31 85 LEU A CA 1
ATOM 652 C C . LEU A 1 85 ? -2.247 2.433 -9.573 1.00 88.31 85 LEU A C 1
ATOM 654 O O . LEU A 1 85 ? -2.796 3.191 -10.366 1.00 88.31 85 LEU A O 1
ATOM 658 N N . LEU A 1 86 ? -1.558 1.362 -9.970 1.00 83.69 86 LEU A N 1
ATOM 659 C CA . LEU A 1 86 ? -1.440 0.939 -11.370 1.00 83.69 86 LEU A CA 1
ATOM 660 C C . LEU A 1 86 ? -2.522 -0.068 -11.786 1.00 83.69 86 LEU A C 1
ATOM 662 O O . LEU A 1 86 ? -3.058 0.028 -12.881 1.00 83.69 86 LEU A O 1
ATOM 666 N N . ASP A 1 87 ? -2.869 -0.999 -10.905 1.00 73.75 87 ASP A N 1
ATOM 667 C CA . ASP A 1 87 ? -3.634 -2.210 -11.217 1.00 73.75 87 ASP A CA 1
ATOM 668 C C . ASP A 1 87 ? -5.157 -1.983 -11.222 1.00 73.75 87 ASP A C 1
ATOM 670 O O . ASP A 1 87 ? -5.910 -2.846 -11.641 1.00 73.75 87 ASP A O 1
ATOM 674 N N . ARG A 1 88 ? -5.655 -0.820 -10.773 1.00 65.56 88 ARG A N 1
ATOM 675 C CA . ARG A 1 88 ? -7.098 -0.474 -10.634 1.00 65.56 88 ARG A CA 1
ATOM 676 C C . ARG A 1 88 ? -7.965 -1.479 -9.845 1.00 65.56 88 ARG A C 1
ATOM 678 O O . ARG A 1 88 ? -9.114 -1.162 -9.559 1.00 65.56 88 ARG A O 1
ATOM 685 N N . VAL A 1 89 ? -7.439 -2.637 -9.446 1.00 75.75 89 VAL A N 1
ATOM 686 C CA . VAL A 1 89 ? -8.108 -3.607 -8.582 1.00 75.75 89 VAL A CA 1
ATOM 687 C C . VAL A 1 89 ? -8.236 -3.001 -7.196 1.00 75.75 89 VAL A C 1
ATOM 689 O O . VAL A 1 89 ? -7.239 -2.676 -6.542 1.00 75.75 89 VAL A O 1
ATOM 692 N N . GLU A 1 90 ? -9.476 -2.846 -6.764 1.00 79.25 90 GLU A N 1
ATOM 693 C CA . GLU A 1 90 ? -9.816 -2.270 -5.474 1.00 79.25 90 GLU A CA 1
ATOM 694 C C . GLU A 1 90 ? -9.590 -3.265 -4.334 1.00 79.25 90 GLU A C 1
ATOM 696 O O . GLU A 1 90 ? -9.782 -4.466 -4.534 1.00 79.25 90 GLU A O 1
ATOM 701 N N . PRO A 1 91 ? -9.186 -2.797 -3.139 1.00 78.25 91 PRO A N 1
ATOM 702 C CA . PRO A 1 91 ? -9.171 -3.652 -1.968 1.00 78.25 91 PRO A CA 1
ATOM 703 C C . PRO A 1 91 ? -10.575 -4.175 -1.663 1.00 78.25 91 PRO A C 1
ATOM 705 O O . PRO A 1 91 ? -11.533 -3.403 -1.692 1.00 78.25 91 PRO A O 1
ATOM 708 N N . GLU A 1 92 ? -10.706 -5.459 -1.329 1.00 71.81 92 GLU A N 1
ATOM 709 C CA . GLU A 1 92 ? -12.024 -6.052 -1.033 1.00 71.81 92 GLU A CA 1
ATOM 710 C C . GLU A 1 92 ? -12.656 -5.433 0.214 1.00 71.81 92 GLU A C 1
ATOM 712 O O . GLU A 1 92 ? -13.872 -5.287 0.312 1.00 71.81 92 GLU A O 1
ATOM 717 N N . ARG A 1 93 ? -11.822 -5.081 1.194 1.00 67.19 93 ARG A N 1
ATOM 718 C CA . ARG A 1 93 ? -12.274 -4.647 2.513 1.00 67.19 93 ARG A CA 1
ATOM 719 C C . ARG A 1 93 ? -11.898 -3.202 2.778 1.00 67.19 93 ARG A C 1
ATOM 721 O O . ARG A 1 93 ? -11.040 -2.888 3.599 1.00 67.19 93 ARG A O 1
ATOM 728 N N . LEU A 1 94 ? -12.563 -2.302 2.064 1.00 63.97 94 LEU A N 1
ATOM 729 C CA . LEU A 1 94 ? -12.441 -0.860 2.295 1.00 63.97 94 LEU A CA 1
ATOM 730 C C . LEU A 1 94 ? -13.103 -0.404 3.601 1.00 63.97 94 LEU A C 1
ATOM 732 O O . LEU A 1 94 ? -12.801 0.686 4.081 1.00 63.97 94 LEU A O 1
ATOM 736 N N . ASP A 1 95 ? -13.941 -1.251 4.196 1.00 61.16 95 ASP A N 1
ATOM 737 C CA . ASP A 1 95 ? -14.548 -1.017 5.506 1.00 61.16 95 ASP A CA 1
ATOM 738 C C . ASP A 1 95 ? -13.705 -1.561 6.661 1.00 61.16 95 ASP A C 1
ATOM 740 O O . ASP A 1 95 ? -14.038 -1.310 7.822 1.00 61.16 95 ASP A O 1
ATOM 744 N N . ASP A 1 96 ? -12.603 -2.269 6.372 1.00 65.38 96 ASP A N 1
ATOM 745 C CA . ASP A 1 96 ? -11.732 -2.785 7.419 1.00 65.38 96 ASP A CA 1
ATOM 746 C C . ASP A 1 96 ? -11.155 -1.623 8.226 1.00 65.38 96 ASP A C 1
ATOM 748 O O . ASP A 1 96 ? -10.485 -0.709 7.728 1.00 65.38 96 ASP A O 1
ATOM 752 N N . ARG A 1 97 ? -11.407 -1.684 9.530 1.00 67.25 97 ARG A N 1
ATOM 753 C CA . ARG A 1 97 ? -10.791 -0.812 10.517 1.00 67.25 97 ARG A CA 1
ATOM 754 C C . ARG A 1 97 ? -10.089 -1.692 11.525 1.00 67.25 97 ARG A C 1
ATOM 756 O O . ARG A 1 97 ? -10.646 -2.683 11.990 1.00 67.25 97 ARG A O 1
ATOM 763 N N . TRP A 1 98 ? -8.882 -1.307 11.908 1.00 69.38 98 TRP A N 1
ATOM 764 C CA . TRP A 1 98 ? -8.249 -1.930 13.057 1.00 69.38 98 TRP A CA 1
ATOM 765 C C . TRP A 1 98 ? -9.042 -1.565 14.311 1.00 69.38 98 TRP A C 1
ATOM 767 O O . TRP A 1 98 ? -9.227 -0.384 14.601 1.00 69.38 98 TRP A O 1
ATOM 777 N N . VAL A 1 99 ? -9.528 -2.569 15.037 1.00 57.38 99 VAL A N 1
ATOM 778 C CA . VAL A 1 99 ? -10.209 -2.393 16.323 1.00 57.38 99 VAL A CA 1
ATOM 779 C C . VAL A 1 99 ? -9.286 -2.920 17.416 1.00 57.38 99 VAL A C 1
ATOM 781 O O . VAL A 1 99 ? -8.861 -4.070 17.360 1.00 57.38 99 VAL A O 1
ATOM 784 N N . VAL A 1 100 ? -8.959 -2.084 18.404 1.00 51.12 100 VAL A N 1
ATOM 785 C CA . VAL A 1 100 ? -8.143 -2.469 19.568 1.00 51.12 100 VAL A CA 1
ATOM 786 C C . VAL A 1 100 ? -8.971 -2.241 20.824 1.00 51.12 100 VAL A C 1
ATOM 788 O O . VAL A 1 100 ? -9.377 -1.114 21.096 1.00 51.12 100 VAL A O 1
ATOM 791 N N . GLY A 1 101 ? -9.265 -3.311 21.569 1.00 42.06 101 GLY A N 1
ATOM 792 C CA . GLY A 1 101 ? -10.038 -3.224 22.815 1.00 42.06 101 GLY A CA 1
ATOM 793 C C . GLY A 1 101 ? -11.430 -2.593 22.655 1.00 42.06 101 GLY A C 1
ATOM 794 O O . GLY A 1 101 ? -11.865 -1.864 23.537 1.00 42.06 101 GLY A O 1
ATOM 795 N N . GLY A 1 102 ? -12.100 -2.805 21.514 1.00 40.38 102 GLY A N 1
ATOM 796 C CA . GLY A 1 102 ? -13.414 -2.216 21.209 1.00 40.38 102 GLY A CA 1
ATOM 797 C C . GLY A 1 102 ? -13.373 -0.806 20.603 1.00 40.38 102 GLY A C 1
ATOM 798 O O . GLY A 1 102 ? -14.405 -0.307 20.161 1.00 40.38 102 GLY A O 1
ATOM 799 N N . TYR A 1 103 ? -12.196 -0.180 20.503 1.00 42.34 103 TYR A N 1
ATOM 800 C CA . TYR A 1 103 ? -12.036 1.138 19.891 1.00 42.34 103 TYR A CA 1
ATOM 801 C C . TYR A 1 103 ? -11.562 1.027 18.448 1.00 42.34 103 TYR A C 1
ATOM 803 O O . TYR A 1 103 ? -10.566 0.367 18.146 1.00 42.34 103 TYR A O 1
ATOM 811 N N . VAL A 1 104 ? -12.256 1.728 17.555 1.00 55.94 104 VAL A N 1
ATOM 812 C CA . VAL A 1 104 ? -11.822 1.903 16.170 1.00 55.94 104 VAL A CA 1
ATOM 813 C C . VAL A 1 104 ? -10.564 2.768 16.158 1.00 55.94 104 VAL A C 1
ATOM 815 O O . VAL A 1 104 ? -10.577 3.922 16.592 1.00 55.94 104 VAL A O 1
ATOM 818 N N . TYR A 1 105 ? -9.472 2.219 15.637 1.00 57.00 105 TYR A N 1
ATOM 819 C CA . TYR A 1 105 ? -8.204 2.918 15.534 1.00 57.00 105 TYR A CA 1
ATOM 820 C C . TYR A 1 105 ? -8.311 4.013 14.462 1.00 57.00 105 TYR A C 1
ATOM 822 O O . TYR A 1 105 ? -8.236 3.759 13.260 1.00 57.00 105 TYR A O 1
ATOM 830 N N . HIS A 1 106 ? -8.516 5.257 14.894 1.00 50.72 106 HIS A N 1
ATOM 831 C CA . HIS A 1 106 ? -8.580 6.417 14.011 1.00 50.72 106 HIS A CA 1
ATOM 832 C C . HIS A 1 106 ? -7.254 7.182 13.997 1.00 50.72 106 HIS A C 1
ATOM 834 O O . HIS A 1 106 ? -6.605 7.378 15.024 1.00 50.72 106 HIS A O 1
ATOM 840 N N . LYS A 1 107 ? -6.885 7.718 12.825 1.00 46.03 107 LYS A N 1
ATOM 841 C CA . LYS A 1 107 ? -5.888 8.791 12.741 1.00 46.03 107 LYS A CA 1
ATOM 842 C C . LYS A 1 107 ? -6.359 9.956 13.632 1.00 46.03 107 LYS A C 1
ATOM 844 O O . LYS A 1 107 ? -7.477 10.426 13.410 1.00 46.03 107 LYS A O 1
ATOM 849 N N . PRO A 1 108 ? -5.548 10.461 14.581 1.00 41.56 108 PRO A N 1
ATOM 850 C CA . PRO A 1 108 ? -5.957 11.594 15.402 1.00 41.56 108 PRO A CA 1
ATOM 851 C C . PRO A 1 108 ? -6.355 12.787 14.515 1.00 41.56 108 PRO A C 1
ATOM 853 O O . PRO A 1 108 ? -5.608 13.187 13.611 1.00 41.56 108 PRO A O 1
ATOM 856 N N . LYS A 1 109 ? -7.571 13.312 14.730 1.00 33.53 109 LYS A N 1
ATOM 857 C CA . LYS A 1 109 ? -8.117 14.484 14.031 1.00 33.53 109 LYS A CA 1
ATOM 858 C C . LYS A 1 109 ? -7.372 15.731 14.515 1.00 33.53 109 LYS A C 1
ATOM 860 O O . LYS A 1 109 ? -7.738 16.296 15.535 1.00 33.53 109 LYS A O 1
ATOM 865 N N . THR A 1 110 ? -6.379 16.184 13.743 1.00 39.31 110 THR A N 1
ATOM 866 C CA . THR A 1 110 ? -5.656 17.473 13.909 1.00 39.31 110 THR A CA 1
ATOM 867 C C . THR A 1 110 ? -4.874 17.580 15.240 1.00 39.31 110 THR A C 1
ATOM 869 O O . THR A 1 110 ? -5.041 16.758 16.121 1.00 39.31 110 THR A O 1
ATOM 872 N N . SER A 1 111 ? -3.899 18.452 15.476 1.00 34.31 111 SER A N 1
ATOM 873 C CA . SER A 1 111 ? -3.550 19.768 14.949 1.00 34.31 111 SER A CA 1
ATOM 874 C C . SER A 1 111 ? -2.064 20.040 15.262 1.00 34.31 111 SER A C 1
ATOM 876 O O . SER A 1 111 ? -1.514 19.445 16.183 1.00 34.31 111 SER A O 1
ATOM 878 N N . GLY A 1 112 ? -1.409 20.906 14.481 1.00 33.56 112 GLY A N 1
ATOM 879 C CA . GLY A 1 112 ? -0.425 21.913 14.931 1.00 33.56 112 GLY A CA 1
ATOM 880 C C . GLY A 1 112 ? 0.765 21.583 15.848 1.00 33.56 112 GLY A C 1
ATOM 881 O O . GLY A 1 112 ? 1.552 22.486 16.120 1.00 33.56 112 GLY A O 1
ATOM 882 N N . SER A 1 113 ? 0.965 20.362 16.334 1.00 33.25 113 SER A N 1
ATOM 883 C CA . SER A 1 113 ? 1.946 20.127 17.382 1.00 33.25 113 SER A CA 1
ATOM 884 C C . SER A 1 113 ? 3.291 19.750 16.777 1.00 33.25 113 SER A C 1
ATOM 886 O O . SER A 1 113 ? 3.549 18.608 16.399 1.00 33.25 113 SER A O 1
ATOM 888 N N . ARG A 1 114 ? 4.197 20.733 16.786 1.00 39.94 114 ARG A N 1
ATOM 889 C CA . ARG A 1 114 ? 5.658 20.555 16.839 1.00 39.94 114 ARG A CA 1
ATOM 890 C C . ARG A 1 114 ? 6.116 19.769 18.092 1.00 39.94 114 ARG A C 1
ATOM 892 O O . ARG A 1 114 ? 7.294 19.790 18.433 1.00 39.94 114 ARG A O 1
ATOM 899 N N . GLY A 1 115 ? 5.221 19.062 18.782 1.00 31.95 115 GLY A N 1
ATOM 900 C CA . GLY A 1 115 ? 5.537 18.113 19.833 1.00 31.95 115 GLY A CA 1
ATOM 901 C C . GLY A 1 115 ? 6.096 16.830 19.236 1.00 31.95 115 GLY A C 1
ATOM 902 O O . GLY A 1 115 ? 5.435 16.127 18.471 1.00 31.95 115 GLY A O 1
ATOM 903 N N . ARG A 1 116 ? 7.341 16.529 19.599 1.00 40.22 116 ARG A N 1
ATOM 904 C CA . ARG A 1 116 ? 8.040 15.264 19.364 1.00 40.22 116 ARG A CA 1
ATOM 905 C C . ARG A 1 116 ? 7.202 14.086 19.874 1.00 40.22 116 ARG A C 1
ATOM 907 O O . ARG A 1 116 ? 7.443 13.580 20.962 1.00 40.22 116 ARG A O 1
ATOM 914 N N . ASN A 1 117 ? 6.259 13.592 19.081 1.00 41.00 117 ASN A N 1
ATOM 915 C CA . ASN A 1 117 ? 5.537 12.368 19.407 1.00 41.00 117 ASN A CA 1
ATOM 916 C C . ASN A 1 117 ? 6.406 11.157 19.026 1.00 41.00 117 ASN A C 1
ATOM 918 O O . ASN A 1 117 ? 6.139 10.423 18.074 1.00 41.00 117 ASN A O 1
ATOM 922 N N . LYS A 1 118 ? 7.518 10.998 19.760 1.00 40.81 118 LYS A N 1
ATOM 923 C CA . LYS A 1 118 ? 8.462 9.873 19.658 1.00 40.81 118 LYS A CA 1
ATOM 924 C C . LYS A 1 118 ? 7.735 8.539 19.892 1.00 40.81 118 LYS A C 1
ATOM 926 O O . LYS A 1 118 ? 8.074 7.549 19.260 1.00 40.81 118 LYS A O 1
ATOM 931 N N . HIS A 1 119 ? 6.660 8.552 20.682 1.00 39.12 119 HIS A N 1
ATOM 932 C CA . HIS A 1 119 ? 5.831 7.380 20.969 1.00 39.12 119 HIS A CA 1
ATOM 933 C C . HIS A 1 119 ? 4.899 6.979 19.809 1.00 39.12 119 HIS A C 1
ATOM 935 O O . HIS A 1 119 ? 4.739 5.792 19.555 1.00 39.12 119 HIS A O 1
ATOM 941 N N . LEU A 1 120 ? 4.397 7.924 18.998 1.00 42.69 120 LEU A N 1
ATOM 942 C CA . LEU A 1 120 ? 3.642 7.592 17.772 1.00 42.69 120 LEU A CA 1
ATOM 943 C C . LEU A 1 120 ? 4.545 7.150 16.603 1.00 42.69 120 LEU A C 1
ATOM 945 O O . LEU A 1 120 ? 4.047 6.658 15.590 1.00 42.69 120 LEU A O 1
ATOM 949 N N . ARG A 1 121 ? 5.869 7.320 16.712 1.00 42.97 121 ARG A N 1
ATOM 950 C CA . ARG A 1 121 ? 6.840 6.838 15.714 1.00 42.97 121 ARG A CA 1
ATOM 951 C C . ARG A 1 121 ? 7.267 5.383 15.926 1.00 42.97 121 ARG A C 1
ATOM 953 O O . ARG A 1 121 ? 7.747 4.782 14.972 1.00 42.97 121 ARG A O 1
ATOM 960 N N . ASN A 1 122 ? 7.062 4.815 17.115 1.00 43.75 122 ASN A N 1
ATOM 961 C CA . ASN A 1 122 ? 7.582 3.486 17.459 1.00 43.75 122 ASN A CA 1
ATOM 962 C C . ASN A 1 122 ? 6.613 2.324 17.135 1.00 43.75 122 ASN A C 1
ATOM 964 O O . ASN A 1 122 ? 7.034 1.167 17.110 1.00 43.75 122 ASN A O 1
ATOM 968 N N . GLY A 1 123 ? 5.342 2.609 16.825 1.00 48.53 123 GLY A N 1
ATOM 969 C CA . GLY A 1 123 ? 4.309 1.589 16.558 1.00 48.53 123 GLY A CA 1
ATOM 970 C C . GLY A 1 123 ? 3.768 1.524 15.124 1.00 48.53 123 GLY A C 1
ATOM 971 O O . GLY A 1 123 ? 2.994 0.634 14.814 1.00 48.53 123 GLY A O 1
ATOM 972 N N . ASN A 1 124 ? 4.152 2.444 14.233 1.00 67.00 124 ASN A N 1
ATOM 973 C CA . ASN A 1 124 ? 3.416 2.682 12.984 1.00 67.00 124 ASN A CA 1
ATOM 974 C C . ASN A 1 124 ? 4.313 2.605 11.742 1.00 67.00 124 ASN A C 1
ATOM 97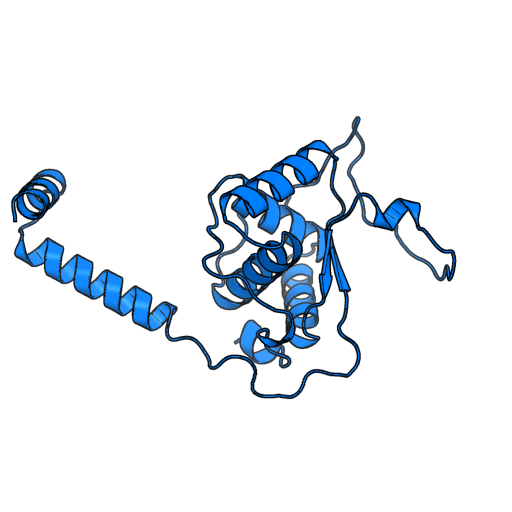6 O O . ASN A 1 124 ? 5.425 3.143 11.749 1.00 67.00 124 ASN A O 1
ATOM 980 N N . PHE A 1 125 ? 3.821 2.014 10.646 1.00 74.19 125 PHE A N 1
ATOM 981 C CA . PHE A 1 125 ? 4.560 1.973 9.381 1.00 74.19 125 PHE A CA 1
ATOM 982 C C . PHE A 1 125 ? 4.303 3.230 8.560 1.00 74.19 125 PHE A C 1
ATOM 984 O O . PHE A 1 125 ? 3.245 3.421 7.960 1.00 74.19 125 PHE A O 1
ATOM 991 N N . TRP A 1 126 ? 5.322 4.084 8.517 1.00 81.25 126 TRP A N 1
ATOM 992 C CA . TRP A 1 126 ? 5.372 5.267 7.670 1.00 81.25 126 TRP A CA 1
ATOM 993 C C . TRP A 1 126 ? 6.395 5.067 6.561 1.00 81.25 126 TRP A C 1
ATOM 995 O O . TRP A 1 126 ? 7.530 4.656 6.805 1.00 81.25 126 TRP A O 1
ATOM 1005 N N . THR A 1 127 ? 6.012 5.414 5.340 1.00 86.62 127 THR A N 1
ATOM 1006 C CA . THR A 1 127 ? 6.866 5.323 4.164 1.00 86.62 127 THR A CA 1
ATOM 1007 C C . THR A 1 127 ? 6.808 6.607 3.344 1.00 86.62 127 THR A C 1
ATOM 1009 O O . THR A 1 127 ? 5.776 7.277 3.257 1.00 86.62 127 THR A O 1
ATOM 1012 N N . ALA A 1 128 ? 7.951 6.985 2.777 1.00 86.62 128 ALA A N 1
ATOM 1013 C CA . ALA A 1 128 ? 8.052 8.132 1.888 1.00 86.62 128 ALA A CA 1
ATOM 1014 C C . ALA A 1 128 ? 7.541 7.740 0.499 1.00 86.62 128 ALA A C 1
ATOM 1016 O O . ALA A 1 128 ? 8.054 6.792 -0.091 1.00 86.62 128 ALA A O 1
ATOM 1017 N N . VAL A 1 129 ? 6.580 8.485 -0.036 1.00 86.56 129 VAL A N 1
ATOM 1018 C CA . VAL A 1 129 ? 6.051 8.283 -1.395 1.00 86.56 129 VAL A CA 1
ATOM 1019 C C . VAL A 1 129 ? 6.308 9.517 -2.252 1.00 86.56 129 VAL A C 1
ATOM 1021 O O . VAL A 1 129 ? 6.713 10.571 -1.756 1.00 86.56 129 VAL A O 1
ATOM 1024 N N . SER A 1 130 ? 6.120 9.410 -3.562 1.00 87.25 130 SER A N 1
ATOM 1025 C CA . SER A 1 130 ? 6.103 10.587 -4.428 1.00 87.25 130 SER A CA 1
ATOM 1026 C C . SER A 1 130 ? 4.866 11.456 -4.146 1.00 87.25 130 SER A C 1
ATOM 1028 O O . SER A 1 130 ? 3.849 10.979 -3.633 1.00 87.25 130 SER A O 1
ATOM 1030 N N . ARG A 1 131 ? 4.926 12.750 -4.497 1.00 85.69 131 ARG A N 1
ATOM 1031 C CA . ARG A 1 131 ? 3.753 13.638 -4.407 1.00 85.69 131 ARG A CA 1
ATOM 1032 C C . ARG A 1 131 ? 2.598 13.109 -5.270 1.00 85.69 131 ARG A C 1
ATOM 1034 O O . ARG A 1 131 ? 1.499 12.979 -4.748 1.00 85.69 131 ARG A O 1
ATOM 1041 N N . GLY A 1 132 ? 2.877 12.689 -6.506 1.00 86.69 132 GLY A N 1
ATOM 1042 C CA . GLY A 1 132 ? 1.882 12.090 -7.399 1.00 86.69 132 GLY A CA 1
ATOM 1043 C C . GLY A 1 132 ? 1.168 10.874 -6.808 1.00 86.69 132 GLY A C 1
ATOM 1044 O O . GLY A 1 132 ? -0.054 10.803 -6.875 1.00 86.69 132 GLY A O 1
ATOM 1045 N N . ALA A 1 133 ? 1.894 9.962 -6.152 1.00 88.75 133 ALA A N 1
ATOM 1046 C CA . ALA A 1 133 ? 1.281 8.802 -5.501 1.00 88.75 133 ALA A CA 1
ATOM 1047 C C . ALA A 1 133 ? 0.386 9.207 -4.323 1.00 88.75 133 ALA A C 1
ATOM 1049 O O . ALA A 1 133 ? -0.707 8.672 -4.160 1.00 88.75 133 ALA A O 1
ATOM 1050 N N . ARG A 1 134 ? 0.821 10.174 -3.504 1.00 90.69 134 ARG A N 1
ATOM 1051 C CA . ARG A 1 134 ? -0.001 10.693 -2.401 1.00 90.69 134 ARG A CA 1
ATOM 1052 C C . ARG A 1 134 ? -1.290 11.330 -2.919 1.00 90.69 134 ARG A C 1
ATOM 1054 O O . ARG A 1 134 ? -2.346 11.102 -2.338 1.00 90.69 134 ARG A O 1
ATOM 1061 N N . ASP A 1 135 ? -1.183 12.147 -3.958 1.00 89.94 135 ASP A N 1
ATOM 1062 C CA . ASP A 1 135 ? -2.318 12.892 -4.493 1.00 89.94 135 ASP A CA 1
ATOM 1063 C C . ASP A 1 135 ? -3.307 11.935 -5.186 1.00 89.94 135 ASP A C 1
ATOM 1065 O O . ASP A 1 135 ? -4.509 12.046 -4.964 1.00 89.94 135 ASP A O 1
ATOM 1069 N N . ALA A 1 136 ? -2.818 10.910 -5.895 1.00 90.69 136 ALA A N 1
ATOM 1070 C CA . ALA A 1 136 ? -3.656 9.842 -6.447 1.00 90.69 136 ALA A CA 1
ATOM 1071 C C . ALA A 1 136 ? -4.346 8.998 -5.357 1.00 90.69 136 ALA A C 1
ATOM 1073 O O . ALA A 1 136 ? -5.536 8.707 -5.463 1.00 90.69 136 ALA A O 1
ATOM 1074 N N . LEU A 1 137 ? -3.636 8.652 -4.275 1.00 91.38 137 LEU A N 1
ATOM 1075 C CA . LEU A 1 137 ? -4.233 7.975 -3.117 1.00 91.38 137 LEU A CA 1
ATOM 1076 C C . LEU A 1 137 ? -5.353 8.803 -2.472 1.00 91.38 137 LEU A C 1
ATOM 1078 O O . LEU A 1 137 ? -6.364 8.236 -2.066 1.00 91.38 137 LEU A O 1
ATOM 1082 N N . ASN A 1 138 ? -5.167 10.121 -2.346 1.00 90.31 138 ASN A N 1
ATOM 1083 C CA . ASN A 1 138 ? -6.205 11.012 -1.825 1.00 90.31 138 ASN A CA 1
ATOM 1084 C C . ASN A 1 138 ? -7.425 11.024 -2.747 1.00 90.31 138 ASN A C 1
ATOM 1086 O O . ASN A 1 138 ? -8.518 10.761 -2.266 1.00 90.31 138 ASN A O 1
ATOM 1090 N N . ALA A 1 139 ? -7.225 11.238 -4.050 1.00 89.25 139 ALA A N 1
ATOM 1091 C CA . ALA A 1 139 ? -8.313 11.281 -5.024 1.00 89.25 139 ALA A CA 1
ATOM 1092 C C . ALA A 1 139 ? -9.131 9.978 -5.037 1.00 89.25 139 ALA A C 1
ATOM 1094 O O . ALA A 1 139 ? -10.358 10.019 -5.028 1.00 89.25 139 ALA A O 1
ATOM 1095 N N . ARG A 1 140 ? -8.468 8.812 -4.981 1.00 89.19 140 ARG A N 1
ATOM 1096 C CA . ARG A 1 140 ? -9.168 7.519 -4.902 1.00 89.19 140 ARG A CA 1
ATOM 1097 C C . ARG A 1 140 ? -9.940 7.341 -3.598 1.00 89.19 140 ARG A C 1
ATOM 1099 O O . ARG A 1 140 ? -11.053 6.830 -3.622 1.00 89.19 140 ARG A O 1
ATOM 1106 N N . ALA A 1 141 ? -9.362 7.741 -2.467 1.00 87.25 141 ALA A N 1
ATOM 1107 C CA . ALA A 1 141 ? -10.047 7.657 -1.181 1.00 87.25 141 ALA A CA 1
ATOM 1108 C C . ALA A 1 141 ? -11.266 8.598 -1.123 1.00 87.25 141 ALA A C 1
ATOM 1110 O O . ALA A 1 141 ? -12.344 8.177 -0.708 1.00 87.25 141 ALA A O 1
ATOM 1111 N N . GLU A 1 142 ? -11.112 9.835 -1.604 1.00 87.81 142 GLU A N 1
ATOM 1112 C CA . GLU A 1 142 ? -12.180 10.837 -1.699 1.00 87.81 142 GLU A CA 1
ATOM 1113 C C . GLU A 1 142 ? -13.320 10.364 -2.605 1.00 87.81 142 GLU A C 1
ATOM 1115 O O . GLU A 1 142 ? -14.476 10.418 -2.191 1.00 87.81 142 GLU A O 1
ATOM 1120 N N . GLY A 1 143 ? -13.006 9.797 -3.775 1.00 86.69 143 GLY A N 1
ATOM 1121 C CA . GLY A 1 143 ? -14.003 9.216 -4.684 1.00 86.69 143 GLY A CA 1
ATOM 1122 C C . GLY A 1 143 ? -14.814 8.059 -4.084 1.00 86.69 143 GLY A C 1
ATOM 1123 O O . GLY A 1 143 ? -15.844 7.685 -4.634 1.00 86.69 143 GLY A O 1
ATOM 1124 N N . LYS A 1 144 ? -14.376 7.509 -2.947 1.00 83.56 144 LYS A N 1
ATOM 1125 C CA . LYS A 1 144 ? -15.037 6.428 -2.201 1.00 83.56 144 LYS A CA 1
ATOM 1126 C C . LYS A 1 144 ? -15.663 6.896 -0.887 1.00 83.56 144 LYS A C 1
ATOM 1128 O O . LYS A 1 144 ? -16.185 6.076 -0.142 1.00 83.56 144 LYS A O 1
ATOM 1133 N N . GLY A 1 145 ? -15.567 8.184 -0.554 1.00 83.75 145 GLY A N 1
ATOM 1134 C CA . GLY A 1 145 ? -16.038 8.705 0.730 1.00 83.75 145 GLY A CA 1
ATOM 1135 C C . GLY A 1 145 ? -15.257 8.184 1.946 1.00 83.75 145 GLY A C 1
ATOM 1136 O O . GLY A 1 145 ? -15.745 8.274 3.071 1.00 83.75 145 GLY A O 1
ATOM 1137 N N . ILE A 1 146 ? -14.044 7.653 1.749 1.00 84.56 146 ILE A N 1
ATOM 1138 C CA . ILE A 1 146 ? -13.190 7.129 2.824 1.00 84.56 146 ILE A CA 1
ATOM 1139 C C . ILE A 1 146 ? -11.918 7.961 2.983 1.00 84.56 146 ILE A C 1
ATOM 1141 O O . ILE A 1 146 ? -11.565 8.810 2.167 1.00 84.56 146 ILE A O 1
ATOM 1145 N N . THR A 1 147 ? -11.168 7.699 4.052 1.00 84.19 147 THR A N 1
ATOM 1146 C CA . THR A 1 147 ? -9.859 8.333 4.231 1.00 84.19 147 THR A CA 1
ATOM 1147 C C . THR A 1 147 ? -8.766 7.533 3.528 1.00 84.19 147 THR A C 1
ATOM 1149 O O . THR A 1 147 ? -8.808 6.304 3.483 1.00 84.19 147 THR A O 1
ATOM 1152 N N . ARG A 1 148 ? -7.698 8.212 3.085 1.00 87.31 148 ARG A N 1
ATOM 1153 C CA . ARG A 1 148 ? -6.474 7.542 2.602 1.00 87.31 148 ARG A CA 1
ATOM 1154 C C . ARG A 1 148 ? -5.960 6.490 3.586 1.00 87.31 148 ARG A C 1
ATOM 1156 O O . ARG A 1 148 ? -5.394 5.488 3.181 1.00 87.31 148 ARG A O 1
ATOM 1163 N N . HIS A 1 149 ? -6.104 6.742 4.882 1.00 84.12 149 HIS A N 1
ATOM 1164 C CA . HIS A 1 149 ? -5.661 5.809 5.907 1.00 84.12 149 HIS A CA 1
ATOM 1165 C C . HIS A 1 149 ? -6.456 4.499 5.866 1.00 84.12 149 HIS A C 1
ATOM 1167 O O . HIS A 1 149 ? -5.846 3.440 5.850 1.00 84.12 149 HIS A O 1
ATOM 1173 N N . THR A 1 150 ? -7.784 4.583 5.764 1.00 83.25 150 THR A N 1
ATOM 1174 C CA . THR A 1 150 ? -8.675 3.427 5.587 1.00 83.25 150 THR A CA 1
ATOM 1175 C C . THR A 1 150 ? -8.324 2.637 4.328 1.00 83.25 150 THR A C 1
ATOM 1177 O O . THR A 1 150 ? -8.153 1.426 4.383 1.00 83.25 150 THR A O 1
ATOM 1180 N N . LEU A 1 151 ? -8.100 3.336 3.212 1.00 86.75 151 LEU A N 1
ATOM 1181 C CA . LEU A 1 151 ? -7.676 2.709 1.962 1.00 86.75 151 LEU A CA 1
ATOM 1182 C C . LEU A 1 151 ? -6.364 1.920 2.121 1.00 86.75 151 LEU A C 1
ATOM 1184 O O . LEU A 1 151 ? -6.232 0.806 1.622 1.00 86.75 151 LEU A O 1
ATOM 1188 N N . LEU A 1 152 ? -5.391 2.491 2.837 1.00 88.38 152 LEU A N 1
ATOM 1189 C CA . LEU A 1 152 ? -4.125 1.816 3.109 1.00 88.38 152 LEU A CA 1
ATOM 1190 C C . LEU A 1 152 ? -4.283 0.626 4.071 1.00 88.38 152 LEU A C 1
ATOM 1192 O O . LEU A 1 152 ? -3.538 -0.336 3.929 1.00 88.38 152 LEU A O 1
ATOM 1196 N N . ILE A 1 153 ? -5.231 0.664 5.017 1.00 86.75 153 ILE A N 1
ATOM 1197 C CA . ILE A 1 153 ? -5.555 -0.492 5.871 1.00 86.75 153 ILE A CA 1
ATOM 1198 C C . ILE A 1 153 ? -6.068 -1.649 5.013 1.00 86.75 153 ILE A C 1
ATOM 1200 O O . ILE A 1 153 ? -5.493 -2.732 5.078 1.00 86.75 153 ILE A O 1
ATOM 1204 N N . GLY A 1 154 ? -7.076 -1.408 4.168 1.00 87.56 154 GLY A N 1
ATOM 1205 C CA . GLY A 1 154 ? -7.624 -2.442 3.284 1.00 87.56 154 GLY A CA 1
ATOM 1206 C C . GLY A 1 154 ? -6.547 -3.046 2.380 1.00 87.56 154 GLY A C 1
ATOM 1207 O O . GLY A 1 154 ? -6.411 -4.263 2.285 1.00 87.56 154 GLY A O 1
ATOM 1208 N N . LEU A 1 155 ? -5.688 -2.195 1.814 1.00 89.06 155 LEU A N 1
ATOM 1209 C CA . LEU A 1 155 ? -4.552 -2.635 1.007 1.00 89.06 155 LEU A CA 1
ATOM 1210 C C . LEU A 1 155 ? -3.575 -3.531 1.786 1.00 89.06 155 LEU A C 1
ATOM 1212 O O . LEU A 1 155 ? -3.117 -4.546 1.265 1.00 89.06 155 LEU A O 1
ATOM 1216 N N . MET A 1 156 ? -3.237 -3.163 3.024 1.00 88.56 156 MET A N 1
ATOM 1217 C CA . MET A 1 156 ? -2.358 -3.976 3.865 1.00 88.56 156 MET A CA 1
ATOM 1218 C C . MET A 1 156 ? -3.006 -5.310 4.239 1.00 88.56 156 MET A C 1
ATOM 1220 O O . MET A 1 156 ? -2.321 -6.328 4.220 1.00 88.56 156 MET A O 1
ATOM 1224 N N . ASN A 1 157 ? -4.310 -5.332 4.516 1.00 87.81 157 ASN A N 1
ATOM 1225 C CA . ASN A 1 157 ? -5.041 -6.560 4.829 1.00 87.81 157 ASN A CA 1
ATOM 1226 C C . ASN A 1 157 ? -5.090 -7.526 3.650 1.00 87.81 157 ASN A C 1
ATOM 1228 O O . ASN A 1 157 ? -4.932 -8.731 3.841 1.00 87.81 157 ASN A O 1
ATOM 1232 N N . ASP A 1 158 ? -5.243 -7.023 2.430 1.00 88.19 158 ASP A N 1
ATOM 1233 C CA . ASP A 1 158 ? -5.199 -7.867 1.236 1.00 88.19 158 ASP A CA 1
ATOM 1234 C C . ASP A 1 158 ? -3.817 -8.470 1.002 1.00 88.19 158 ASP A C 1
ATOM 1236 O O . ASP A 1 158 ? -3.704 -9.621 0.585 1.00 88.19 158 ASP A O 1
ATOM 1240 N N . VAL A 1 159 ? -2.758 -7.736 1.335 1.00 89.50 159 VAL A N 1
ATOM 1241 C CA . VAL A 1 159 ? -1.395 -8.270 1.280 1.00 89.50 159 VAL A CA 1
ATOM 1242 C C . VAL A 1 159 ? -1.152 -9.296 2.396 1.00 89.50 159 VAL A C 1
ATOM 1244 O O . VAL A 1 159 ? -0.637 -10.379 2.130 1.00 89.50 159 VAL A O 1
ATOM 1247 N N . LEU A 1 160 ? -1.574 -9.010 3.632 1.00 87.81 160 LEU A N 1
ATOM 1248 C CA . LEU A 1 160 ? -1.442 -9.931 4.770 1.00 87.81 160 LEU A CA 1
ATOM 1249 C C . LEU A 1 160 ? -2.234 -11.231 4.580 1.00 87.81 160 LEU A C 1
ATOM 1251 O O . LEU A 1 160 ? -1.760 -12.297 4.962 1.00 87.81 160 LEU A O 1
ATOM 1255 N N . SER A 1 161 ? -3.417 -11.150 3.971 1.00 85.31 161 SER A N 1
ATOM 1256 C CA . SER A 1 161 ? -4.260 -12.310 3.652 1.00 85.31 161 SER A CA 1
ATOM 1257 C C . SER A 1 161 ? -3.818 -13.066 2.395 1.00 85.31 161 SER A C 1
ATOM 1259 O O . SER A 1 161 ? -4.416 -14.083 2.056 1.00 85.31 161 SER A O 1
ATOM 1261 N N . GLY A 1 162 ? -2.782 -12.591 1.693 1.00 83.81 162 GLY A N 1
ATOM 1262 C CA . GLY A 1 162 ? -2.273 -13.213 0.470 1.00 83.81 162 GLY A CA 1
ATOM 1263 C C . GLY A 1 162 ? -3.130 -12.972 -0.778 1.00 83.81 162 GLY A C 1
ATOM 1264 O O . GLY A 1 162 ? -2.796 -13.487 -1.842 1.00 83.81 162 GLY A O 1
ATOM 1265 N N . ARG A 1 163 ? -4.197 -12.167 -0.687 1.00 82.44 163 ARG A N 1
ATOM 1266 C CA . ARG A 1 163 ? -5.032 -11.773 -1.836 1.00 82.44 163 ARG A CA 1
ATOM 1267 C C . ARG A 1 163 ? -4.297 -10.862 -2.811 1.00 82.44 163 ARG A C 1
ATOM 1269 O O . ARG A 1 163 ? -4.544 -10.914 -4.012 1.00 82.44 163 ARG A O 1
ATOM 1276 N N . ARG A 1 164 ? -3.379 -10.038 -2.304 1.00 83.75 164 ARG A N 1
ATOM 1277 C CA . ARG A 1 164 ? -2.487 -9.211 -3.119 1.00 83.75 164 ARG A CA 1
ATOM 1278 C C . ARG A 1 164 ? -1.042 -9.624 -2.893 1.00 83.75 164 ARG A C 1
ATOM 1280 O O . ARG A 1 164 ? -0.527 -9.551 -1.782 1.00 83.75 164 ARG A O 1
ATOM 1287 N N . VAL A 1 165 ? -0.363 -9.989 -3.973 1.00 82.50 165 VAL A N 1
ATOM 1288 C CA . VAL A 1 165 ? 1.072 -10.280 -3.954 1.00 82.50 165 VAL A CA 1
ATOM 1289 C C . VAL A 1 165 ? 1.823 -9.055 -4.444 1.00 82.50 165 VAL A C 1
ATOM 1291 O O . VAL A 1 165 ? 1.689 -8.693 -5.610 1.00 82.50 165 VAL A O 1
ATOM 1294 N N . VAL A 1 166 ? 2.634 -8.457 -3.569 1.00 81.88 166 VAL A N 1
ATOM 1295 C CA . VAL A 1 166 ? 3.567 -7.395 -3.960 1.00 81.88 166 VAL A CA 1
ATOM 1296 C C . VAL A 1 166 ? 4.744 -8.035 -4.676 1.00 81.88 166 VAL A C 1
ATOM 1298 O O . VAL A 1 166 ? 5.534 -8.760 -4.072 1.00 81.88 166 VAL A O 1
ATOM 1301 N N . ARG A 1 167 ? 4.854 -7.790 -5.977 1.00 76.31 167 ARG A N 1
ATOM 1302 C CA . ARG A 1 167 ? 5.809 -8.484 -6.846 1.00 76.31 167 ARG A CA 1
ATOM 1303 C C . ARG A 1 167 ? 7.207 -7.907 -6.737 1.00 76.31 167 ARG A C 1
ATOM 1305 O O . ARG A 1 167 ? 8.176 -8.619 -6.988 1.00 76.31 167 ARG A O 1
ATOM 1312 N N . ARG A 1 168 ? 7.329 -6.612 -6.422 1.00 71.31 168 ARG A N 1
ATOM 1313 C CA . ARG A 1 168 ? 8.627 -5.929 -6.416 1.00 71.31 168 ARG A CA 1
ATOM 1314 C C . ARG A 1 168 ? 8.778 -4.926 -5.277 1.00 71.31 168 ARG A C 1
ATOM 1316 O O . ARG A 1 168 ? 7.848 -4.169 -4.985 1.00 71.31 168 ARG A O 1
ATOM 1323 N N . PRO A 1 169 ? 9.979 -4.836 -4.681 1.00 74.88 169 PRO A N 1
ATOM 1324 C CA . PRO A 1 169 ? 10.284 -3.768 -3.749 1.00 74.88 169 PRO A CA 1
ATOM 1325 C C . PRO A 1 169 ? 10.374 -2.446 -4.515 1.00 74.88 169 PRO A C 1
ATOM 1327 O O . PRO A 1 169 ? 11.214 -2.266 -5.396 1.00 74.88 169 PRO A O 1
ATOM 1330 N N . ILE A 1 170 ? 9.526 -1.484 -4.157 1.00 80.19 170 ILE A N 1
ATOM 1331 C CA . ILE A 1 170 ? 9.535 -0.155 -4.771 1.00 80.19 170 ILE A CA 1
ATOM 1332 C C . ILE A 1 170 ? 10.284 0.813 -3.860 1.00 80.19 170 ILE A C 1
ATOM 1334 O O . ILE A 1 170 ? 9.942 1.020 -2.690 1.00 80.19 170 ILE A O 1
ATOM 1338 N N . THR A 1 171 ? 11.331 1.443 -4.390 1.00 77.75 171 THR A N 1
ATOM 1339 C CA . THR A 1 171 ? 11.973 2.576 -3.716 1.00 77.75 171 THR A CA 1
ATOM 1340 C C . THR A 1 171 ? 11.130 3.834 -3.914 1.00 77.75 171 THR A C 1
ATOM 1342 O O . THR A 1 171 ? 10.359 3.952 -4.864 1.00 77.75 171 THR A O 1
ATOM 1345 N N . ARG A 1 172 ? 11.290 4.833 -3.040 1.00 70.88 172 ARG A N 1
ATOM 1346 C CA . ARG A 1 172 ? 10.554 6.106 -3.171 1.00 70.88 172 ARG A CA 1
ATOM 1347 C C . ARG A 1 172 ? 10.782 6.823 -4.512 1.00 70.88 172 ARG A C 1
ATOM 1349 O O . ARG A 1 172 ? 9.951 7.630 -4.911 1.00 70.88 172 ARG A O 1
ATOM 1356 N N . TRP A 1 173 ? 11.913 6.555 -5.167 1.00 71.81 173 TRP A N 1
ATOM 1357 C CA . TRP A 1 173 ? 12.319 7.171 -6.431 1.00 71.81 173 TRP A CA 1
ATOM 1358 C C . TRP A 1 173 ? 11.703 6.484 -7.650 1.00 71.81 173 TRP A C 1
ATOM 1360 O O . TRP A 1 173 ? 11.533 7.122 -8.679 1.00 71.81 173 TRP A O 1
ATOM 1370 N N . ALA A 1 174 ? 11.327 5.213 -7.512 1.00 75.88 174 ALA A N 1
ATOM 1371 C CA . ALA A 1 174 ? 10.687 4.433 -8.565 1.00 75.88 174 ALA A CA 1
ATOM 1372 C C . ALA A 1 174 ? 9.203 4.807 -8.778 1.00 75.88 174 ALA A C 1
ATOM 1374 O O . ALA A 1 174 ? 8.618 4.470 -9.802 1.00 75.88 174 ALA A O 1
ATOM 1375 N N . MET A 1 175 ? 8.590 5.540 -7.842 1.00 80.88 175 MET A N 1
ATOM 1376 C CA . MET A 1 175 ? 7.190 5.969 -7.929 1.00 80.88 175 MET A CA 1
ATOM 1377 C C . MET A 1 175 ? 7.007 7.208 -8.821 1.00 80.88 175 MET A C 1
ATOM 1379 O O . MET A 1 175 ? 7.779 8.164 -8.738 1.00 80.88 175 MET A O 1
ATOM 1383 N N . TYR A 1 176 ? 5.907 7.275 -9.578 1.00 79.69 176 TYR A N 1
ATOM 1384 C CA . TYR A 1 176 ? 5.585 8.447 -10.400 1.00 79.69 176 TYR A CA 1
ATOM 1385 C C . TYR A 1 176 ? 5.373 9.717 -9.590 1.00 79.69 176 TYR A C 1
ATOM 1387 O O . TYR A 1 176 ? 4.540 9.765 -8.686 1.00 79.69 176 TYR A O 1
ATOM 1395 N N . ALA A 1 177 ? 6.098 10.779 -9.941 1.00 79.44 177 ALA A N 1
ATOM 1396 C CA . ALA A 1 177 ? 5.872 12.109 -9.384 1.00 79.44 177 ALA A CA 1
ATOM 1397 C C . ALA A 1 177 ? 4.578 12.761 -9.899 1.00 79.44 177 ALA A C 1
ATOM 1399 O O . ALA A 1 177 ? 4.002 13.574 -9.181 1.00 79.44 177 ALA A O 1
ATOM 1400 N N . ASP A 1 178 ? 4.131 12.393 -11.102 1.00 80.69 178 ASP A N 1
ATOM 1401 C CA . ASP A 1 178 ? 2.893 12.863 -11.726 1.00 80.69 178 ASP A CA 1
ATOM 1402 C C . ASP A 1 178 ? 1.717 11.958 -11.330 1.00 80.69 178 ASP A C 1
ATOM 1404 O O . ASP A 1 178 ? 1.748 10.754 -11.586 1.00 80.69 178 ASP A O 1
ATOM 1408 N N . SER A 1 179 ? 0.690 12.529 -10.694 1.00 80.81 179 SER A N 1
ATOM 1409 C CA . SER A 1 179 ? -0.512 11.794 -10.284 1.00 80.81 179 SER A CA 1
ATOM 1410 C C . SER A 1 179 ? -1.336 11.309 -11.473 1.00 80.81 179 SER A C 1
ATOM 1412 O O . SER A 1 179 ? -1.997 10.282 -11.353 1.00 80.81 179 SER A O 1
ATOM 1414 N N . ARG A 1 180 ? -1.267 11.982 -12.631 1.00 80.25 180 ARG A N 1
ATOM 1415 C CA . ARG A 1 180 ? -2.031 11.592 -13.825 1.00 80.25 180 ARG A CA 1
ATOM 1416 C C . ARG A 1 180 ? -1.671 10.193 -14.306 1.00 80.25 180 ARG A C 1
ATOM 1418 O O . ARG A 1 180 ? -2.547 9.495 -14.778 1.00 80.25 180 ARG A O 1
ATOM 1425 N N . ARG A 1 181 ? -0.428 9.744 -14.102 1.00 79.62 181 ARG A N 1
ATOM 1426 C CA . ARG A 1 181 ? -0.002 8.372 -14.436 1.00 79.62 181 ARG A CA 1
ATOM 1427 C C . ARG A 1 181 ? -0.618 7.281 -13.556 1.00 79.62 181 ARG A C 1
ATOM 1429 O O . ARG A 1 181 ? -0.549 6.117 -13.915 1.00 79.62 181 ARG A O 1
ATOM 1436 N N . TYR A 1 182 ? -1.168 7.642 -12.399 1.00 80.38 182 TYR A N 1
ATOM 1437 C CA . TYR A 1 182 ? -1.883 6.720 -11.506 1.00 80.38 182 TYR A CA 1
ATOM 1438 C C . TYR A 1 182 ? -3.409 6.818 -11.633 1.00 80.38 182 TYR A C 1
ATOM 1440 O O . TYR A 1 182 ? -4.140 5.979 -11.102 1.00 80.38 182 TYR A O 1
ATOM 1448 N N . LEU A 1 183 ? -3.887 7.893 -12.258 1.00 75.12 183 LEU A N 1
ATOM 1449 C CA . LEU A 1 183 ? -5.305 8.190 -12.445 1.00 75.12 183 LEU A CA 1
ATOM 1450 C C . LEU A 1 183 ? -5.754 7.998 -13.901 1.00 75.12 183 LEU A C 1
ATOM 1452 O O . LEU A 1 183 ? -6.944 8.129 -14.169 1.00 75.12 183 LEU A O 1
ATOM 1456 N N . SER A 1 184 ? -4.815 7.731 -14.816 1.00 68.12 184 SER A N 1
ATOM 1457 C CA . SER A 1 184 ? -5.057 7.451 -16.233 1.00 68.12 184 SER A CA 1
ATOM 1458 C C . SER A 1 184 ? -5.759 6.133 -16.446 1.00 68.12 184 SER A C 1
ATOM 1460 O O . SER A 1 184 ? -5.415 5.152 -15.740 1.00 68.12 184 SER A O 1
#

Secondary structure (DSSP, 8-state):
-HHHHHHHHHHT--HHHHHHHHHHHHHHHHHHT-PPP---S---SSPPEEEE---HHHHHHHHHHHHHTT--HHHHHHHHHHHHHHH-PPPS-TT---EETTEE-PPP---------HHHHSS-EEEE--HHHHHHHHHHHHTTTS-HHHHHHHHHHHHHTTSS---SPPPTTTS-S-THHHH-

Radius of gyration: 19.66 Å; chains: 1; bounding box: 30×57×51 Å

Foldseek 3Di:
DVVQVVVCVVVVHDSVVSVVVVVVVVVVVCVLPVPDQFAPDDFDPDFDKDWEFADPVLVVLLVVLCVVVVHDSLLLLQLLLQCCLSVVDAQPCLVDFHADPNDGDDDPDDDDDPDPPVVSVPGIRMYGAACLSVVLLQVVQVVVVHHSNSRSVSSSVCVSVVVDDRPDRDDRRRHYNHNVNSVD

pLDDT: mean 72.11, std 16.78, range [31.95, 91.38]